Protein AF-A0A803M237-F1 (afdb_monomer_lite)

InterPro domains:
  IPR006094 FAD linked oxidase, N-terminal [PF01565] (3-85)
  IPR012951 Berberine/berberine-like [PF08031] (230-290)
  IPR016166 FAD-binding domain, PCMH-type [PS51387] (1-120)
  IPR016169 FAD-binding, type PCMH, subdomain 2 [G3DSA:3.30.465.10] (9-122)
  IPR016169 FAD-binding, type PCMH, subdomain 2 [G3DSA:3.30.465.10] (165-180)
  IPR016169 FAD-binding, type PCMH, subdomain 2 [G3DSA:3.30.465.10] (227-290)
  IPR036318 FAD-binding, type PCMH-like superfamily [SSF56176] (1-121)

Foldseek 3Di:
DQVLADWAQDVVQQKIKGFQNHFQLSNQVVVVVVDLFWDAAADDPRRHTDQQCQQQFGHHPCCVPQNTNLSFFDKWWFQFPVRDTDMCVVLDDLLSVNSGRVGPLQQGDTGITMGRIDTHDNPPDPDPDPDDDDDDDDDLVVVVVVCCVPPVVVVDDSVNDDDDPPLVVLCVVLPDDPPDDPVPSFNDDVVHTDDDDPDPDPPCPPVSVVVSVVVVVVCVVVADPPPRADRNSPDDCVQDWDDPVDPVDPCVVRLCSVLCNHQNVCLVSSLVSSCVRPVVRSRDDGNYRDHDPDDPPPDD

Radius of gyration: 22.07 Å; chains: 1; bounding box: 49×50×54 Å

Structure (mmCIF, N/CA/C/O backbone):
data_AF-A0A803M237-F1
#
_entry.id   AF-A0A803M237-F1
#
loop_
_atom_site.group_PDB
_atom_site.id
_atom_site.type_symbol
_atom_site.label_atom_id
_atom_site.label_alt_id
_atom_site.label_comp_id
_atom_site.label_asym_id
_atom_site.label_entity_id
_atom_site.label_seq_id
_atom_site.pdbx_PDB_ins_code
_atom_site.Cartn_x
_atom_site.Cartn_y
_atom_site.Cartn_z
_atom_site.occupancy
_atom_site.B_iso_or_equiv
_atom_site.auth_seq_id
_atom_site.auth_comp_id
_atom_site.auth_asym_id
_atom_site.auth_atom_id
_atom_site.pdbx_PDB_model_num
ATOM 1 N N . MET A 1 1 ? -10.487 5.623 -8.786 1.00 88.00 1 MET A N 1
ATOM 2 C CA . MET A 1 1 ? -11.471 4.515 -8.789 1.00 88.00 1 MET A CA 1
ATOM 3 C C . MET A 1 1 ? -12.633 4.753 -7.812 1.00 88.00 1 MET A C 1
ATOM 5 O O . MET A 1 1 ? -13.235 3.793 -7.370 1.00 88.00 1 MET A O 1
ATOM 9 N N . MET A 1 2 ? -13.009 6.004 -7.503 1.00 88.44 2 MET A N 1
ATOM 10 C CA . MET A 1 2 ? -13.903 6.325 -6.367 1.00 88.44 2 MET A CA 1
ATOM 11 C C . MET A 1 2 ? -15.309 5.695 -6.428 1.00 88.44 2 MET A C 1
ATOM 13 O O . MET A 1 2 ? -15.926 5.508 -5.393 1.00 88.44 2 MET A O 1
ATOM 17 N N . ASN A 1 3 ? -15.794 5.325 -7.618 1.00 94.94 3 ASN A N 1
ATOM 18 C CA . ASN A 1 3 ? -17.101 4.674 -7.793 1.00 94.94 3 ASN A CA 1
ATOM 19 C C . ASN A 1 3 ? -17.058 3.135 -7.660 1.00 94.94 3 ASN A C 1
ATOM 21 O O . ASN A 1 3 ? -18.088 2.487 -7.816 1.00 94.94 3 ASN A O 1
ATOM 25 N N . LEU A 1 4 ? -15.876 2.551 -7.431 1.00 95.75 4 LEU A N 1
ATOM 26 C CA . LEU A 1 4 ? -15.666 1.128 -7.146 1.00 95.75 4 LEU A CA 1
ATOM 27 C C . LEU A 1 4 ? -15.225 0.997 -5.683 1.00 95.75 4 LEU A C 1
ATOM 29 O O . LEU A 1 4 ? -14.043 0.797 -5.407 1.00 95.75 4 LEU A O 1
ATOM 33 N N . ASN A 1 5 ? -16.149 1.214 -4.748 1.00 96.94 5 ASN A N 1
ATOM 34 C CA . ASN A 1 5 ? -15.882 1.280 -3.308 1.00 96.94 5 ASN A CA 1
ATOM 35 C C . ASN A 1 5 ? -16.729 0.305 -2.470 1.00 96.94 5 ASN A C 1
ATOM 37 O O . ASN A 1 5 ? -16.838 0.463 -1.254 1.00 96.94 5 ASN A O 1
ATOM 41 N N . ARG A 1 6 ? -17.347 -0.709 -3.086 1.00 98.06 6 ARG A N 1
ATOM 42 C CA . ARG A 1 6 ? -18.134 -1.701 -2.343 1.00 98.06 6 ARG A CA 1
ATOM 43 C C . ARG A 1 6 ? -17.239 -2.594 -1.487 1.00 98.06 6 ARG A C 1
ATOM 45 O O . ARG A 1 6 ? -16.164 -3.019 -1.910 1.00 98.06 6 ARG A O 1
ATOM 52 N N . VAL A 1 7 ? -17.746 -2.928 -0.302 1.00 98.25 7 VAL A N 1
ATOM 53 C CA . VAL A 1 7 ? -17.131 -3.872 0.636 1.00 98.25 7 VAL A CA 1
ATOM 54 C C . VAL A 1 7 ? -18.145 -4.961 0.963 1.00 98.25 7 VAL A C 1
ATOM 56 O O . VAL A 1 7 ? -19.234 -4.674 1.457 1.00 98.25 7 VAL A O 1
ATOM 59 N N . ILE A 1 8 ? -17.796 -6.210 0.668 1.00 98.50 8 ILE A N 1
ATOM 60 C CA . ILE A 1 8 ? -18.641 -7.386 0.887 1.00 98.50 8 ILE A CA 1
ATOM 61 C C . ILE A 1 8 ? -17.943 -8.267 1.916 1.00 98.50 8 ILE A C 1
ATOM 63 O O . ILE A 1 8 ? -16.896 -8.841 1.627 1.00 98.50 8 ILE A O 1
ATOM 67 N N . VAL A 1 9 ? -18.517 -8.352 3.114 1.00 98.06 9 VAL A N 1
ATOM 68 C CA . VAL A 1 9 ? -17.981 -9.131 4.235 1.00 98.06 9 VAL A CA 1
ATOM 69 C C . VAL A 1 9 ? -18.648 -10.502 4.270 1.00 98.06 9 VAL A C 1
ATOM 71 O O . VAL A 1 9 ? -19.873 -10.596 4.235 1.00 98.06 9 VAL A O 1
ATOM 74 N N . ASP A 1 10 ? -17.842 -11.552 4.382 1.00 98.00 10 ASP A N 1
ATOM 75 C CA . ASP A 1 10 ? -18.295 -12.926 4.560 1.00 98.00 10 ASP A CA 1
ATOM 76 C C . ASP A 1 10 ? -17.628 -13.528 5.803 1.00 98.00 10 ASP A C 1
ATOM 78 O O . ASP A 1 10 ? -16.438 -13.841 5.817 1.00 98.00 10 ASP A O 1
ATOM 82 N N . LEU A 1 11 ? -18.414 -13.680 6.869 1.00 94.81 11 LEU A N 1
ATOM 83 C CA . LEU A 1 11 ? -17.930 -14.225 8.135 1.00 94.81 11 LEU A CA 1
ATOM 84 C C . LEU A 1 11 ? -17.817 -15.754 8.133 1.00 94.81 11 LEU A C 1
ATOM 86 O O . LEU A 1 11 ? -17.151 -16.286 9.015 1.00 94.81 11 LEU A O 1
ATOM 90 N N . GLU A 1 12 ? -18.435 -16.460 7.182 1.00 97.00 12 GLU A N 1
ATOM 91 C CA . GLU A 1 12 ? -18.286 -17.916 7.072 1.00 97.00 12 GLU A CA 1
ATOM 92 C C . GLU A 1 12 ? -16.887 -18.272 6.560 1.00 97.00 12 GLU A C 1
ATOM 94 O O . GLU A 1 12 ? -16.238 -19.170 7.092 1.00 97.00 12 GLU A O 1
ATOM 99 N N . SER A 1 13 ? -16.395 -17.516 5.574 1.00 97.12 13 SER A N 1
ATOM 100 C CA . SER A 1 13 ? -15.020 -17.634 5.073 1.00 97.12 13 SER A CA 1
ATOM 101 C C . SER A 1 13 ? -14.012 -16.725 5.784 1.00 97.12 13 SER A C 1
ATOM 103 O O . SER A 1 13 ? -12.850 -16.682 5.381 1.00 97.12 13 SER A O 1
ATOM 105 N N . GLU A 1 14 ? -14.444 -15.994 6.817 1.00 97.88 14 GLU A N 1
ATOM 106 C CA . GLU A 1 14 ? -13.642 -15.001 7.545 1.00 97.88 14 GLU A CA 1
ATOM 107 C C . GLU A 1 14 ? -12.920 -14.013 6.611 1.00 97.88 14 GLU A C 1
ATOM 109 O O . GLU A 1 14 ? -11.771 -13.636 6.841 1.00 97.88 14 GLU A O 1
ATOM 114 N N . SER A 1 15 ? -13.571 -13.595 5.527 1.00 98.69 15 SER A N 1
ATOM 115 C CA . SER A 1 15 ? -12.949 -12.786 4.479 1.00 98.69 15 SER A CA 1
ATOM 116 C C . SER A 1 15 ? -13.812 -11.599 4.065 1.00 98.69 15 SER A C 1
ATOM 118 O O . SER A 1 15 ? -14.985 -11.486 4.426 1.00 98.69 15 SER A O 1
ATOM 120 N N . ALA A 1 16 ? -13.226 -10.674 3.310 1.00 98.69 16 ALA A N 1
ATOM 121 C CA . ALA A 1 16 ? -13.985 -9.623 2.648 1.00 98.69 16 ALA A CA 1
ATOM 122 C C . ALA A 1 16 ? -13.452 -9.357 1.241 1.00 98.69 16 ALA A C 1
ATOM 124 O O . ALA A 1 16 ? -12.243 -9.356 1.017 1.00 98.69 16 ALA A O 1
ATOM 125 N N . TRP A 1 17 ? -14.358 -9.093 0.302 1.00 98.69 17 TRP A N 1
ATOM 126 C CA . TRP A 1 17 ? -14.021 -8.487 -0.983 1.00 98.69 17 TRP A CA 1
ATOM 127 C C . TRP A 1 17 ? -14.162 -6.972 -0.879 1.00 98.69 17 TRP A C 1
ATOM 129 O O . TRP A 1 17 ? -15.212 -6.464 -0.486 1.00 98.69 17 TRP A O 1
ATOM 139 N N . VAL A 1 18 ? -13.101 -6.257 -1.235 1.00 98.69 18 VAL A N 1
ATOM 140 C CA . VAL A 1 18 ? -12.972 -4.806 -1.081 1.00 98.69 18 VAL A CA 1
ATOM 141 C C . VAL A 1 18 ? -12.625 -4.217 -2.441 1.00 98.69 18 VAL A C 1
ATOM 143 O O . VAL A 1 18 ? -11.540 -4.474 -2.961 1.00 98.69 18 VAL A O 1
ATOM 146 N N . GLU A 1 19 ? -13.535 -3.460 -3.050 1.00 98.62 19 GLU A N 1
ATOM 147 C CA . GLU A 1 19 ? -13.259 -2.810 -4.333 1.00 98.62 19 GLU A CA 1
ATOM 148 C C . GLU A 1 19 ? -12.168 -1.733 -4.187 1.00 98.62 19 GLU A C 1
ATOM 150 O O . GLU A 1 19 ? -11.999 -1.097 -3.144 1.00 98.62 19 GLU A O 1
ATOM 155 N N . GLY A 1 20 ? -11.387 -1.537 -5.248 1.00 96.94 20 GLY A N 1
ATOM 156 C CA . GLY A 1 20 ? -10.095 -0.862 -5.174 1.00 96.94 20 GLY A CA 1
ATOM 157 C C . GLY A 1 20 ? -10.149 0.640 -4.885 1.00 96.94 20 GLY A C 1
ATOM 158 O O . GLY A 1 20 ? -9.118 1.228 -4.549 1.00 96.94 20 GLY A O 1
ATOM 159 N N . GLY A 1 21 ? -11.321 1.258 -5.022 1.00 97.06 21 GLY A N 1
ATOM 160 C CA . GLY A 1 21 ? -11.595 2.647 -4.674 1.00 97.06 21 GLY A CA 1
ATOM 161 C C . GLY A 1 21 ? -12.123 2.865 -3.261 1.00 97.06 21 GLY A C 1
ATOM 162 O O . GLY A 1 21 ? -12.286 4.025 -2.892 1.00 97.06 21 GLY A O 1
ATOM 163 N N . ALA A 1 22 ? -12.375 1.802 -2.491 1.00 97.69 22 ALA A N 1
ATOM 164 C CA . ALA A 1 22 ? -12.768 1.929 -1.095 1.00 97.69 22 ALA A CA 1
ATOM 165 C C . ALA A 1 22 ? -11.642 2.544 -0.253 1.00 97.69 22 ALA A C 1
ATOM 167 O O . ALA A 1 22 ? -10.453 2.473 -0.580 1.00 97.69 22 ALA A O 1
ATOM 168 N N . THR A 1 23 ? -12.029 3.127 0.867 1.00 94.06 23 THR A N 1
ATOM 169 C CA . THR A 1 23 ? -11.144 3.661 1.897 1.00 94.06 23 THR A CA 1
ATOM 170 C C . THR A 1 23 ? -11.020 2.690 3.069 1.00 94.06 23 THR A C 1
ATOM 172 O O . THR A 1 23 ? -11.864 1.811 3.271 1.00 94.06 23 THR A O 1
ATOM 175 N N . LEU A 1 24 ? -9.970 2.844 3.880 1.00 86.81 24 LEU A N 1
ATOM 176 C CA . LEU A 1 24 ? -9.805 2.054 5.103 1.00 86.81 24 LEU A CA 1
ATOM 177 C C . LEU A 1 24 ? -10.994 2.238 6.061 1.00 86.81 24 LEU A C 1
ATOM 179 O O . LEU A 1 24 ? -11.439 1.270 6.672 1.00 86.81 24 LEU A O 1
ATOM 183 N N . GLY A 1 25 ? -11.551 3.449 6.153 1.00 76.00 25 GLY A N 1
ATOM 184 C CA . GLY A 1 25 ? -12.726 3.744 6.972 1.00 76.00 25 GLY A CA 1
ATOM 185 C C . GLY A 1 25 ? -13.978 2.988 6.521 1.00 76.00 25 GLY A C 1
ATOM 186 O O . GLY A 1 25 ? -14.674 2.417 7.362 1.00 76.00 25 GLY A O 1
ATOM 187 N N . GLU A 1 26 ? -14.239 2.923 5.212 1.00 86.00 26 GLU A N 1
ATOM 188 C CA . GLU A 1 26 ? -15.345 2.130 4.649 1.00 86.00 26 GLU A CA 1
ATOM 189 C C . GLU A 1 26 ? -15.162 0.632 4.934 1.00 86.00 26 GLU A C 1
ATOM 191 O O . GLU A 1 26 ? -16.108 -0.029 5.364 1.00 86.00 26 GLU A O 1
ATOM 196 N N . LEU A 1 27 ? -13.939 0.105 4.783 1.00 91.75 27 LEU A N 1
ATOM 197 C CA . LEU A 1 27 ? -13.619 -1.283 5.127 1.00 91.75 27 LEU A CA 1
ATOM 198 C C . LEU A 1 27 ? -13.873 -1.578 6.611 1.00 91.75 27 LEU A C 1
ATOM 200 O O . LEU A 1 27 ? -14.560 -2.546 6.944 1.00 91.75 27 LEU A O 1
ATOM 204 N N . TYR A 1 28 ? -13.349 -0.745 7.512 1.00 85.50 28 TYR A N 1
ATOM 205 C CA . TYR A 1 28 ? -13.532 -0.930 8.952 1.00 85.50 28 TYR A CA 1
ATOM 206 C C . TYR A 1 28 ? -15.000 -0.828 9.360 1.00 85.50 28 TYR A C 1
ATOM 208 O O . TYR A 1 28 ? -15.470 -1.652 10.144 1.00 85.50 28 TYR A O 1
ATOM 216 N N . SER A 1 29 ? -15.731 0.145 8.810 1.00 80.75 29 SER A N 1
ATOM 217 C CA . SER A 1 29 ? -17.162 0.320 9.066 1.00 80.75 29 SER A CA 1
ATOM 218 C C . SER A 1 29 ? -17.962 -0.902 8.614 1.00 80.75 29 SER A C 1
ATOM 220 O O . SER A 1 29 ? -18.775 -1.421 9.381 1.00 80.75 29 SER A O 1
ATOM 222 N N . ALA A 1 30 ? -17.671 -1.426 7.419 1.00 86.62 30 ALA A N 1
ATOM 223 C CA . ALA A 1 30 ? -18.313 -2.629 6.908 1.00 86.62 30 ALA A CA 1
ATOM 224 C C . ALA A 1 30 ? -18.034 -3.848 7.801 1.00 86.62 30 ALA A C 1
ATOM 226 O O . ALA A 1 30 ? -18.975 -4.550 8.165 1.00 86.62 30 ALA A O 1
ATOM 227 N N . ILE A 1 31 ? -16.785 -4.086 8.217 1.00 85.12 31 ILE A N 1
ATOM 228 C CA . ILE A 1 31 ? -16.448 -5.200 9.123 1.00 85.12 31 ILE A CA 1
ATOM 229 C C . ILE A 1 31 ? -17.178 -5.047 10.465 1.00 85.12 31 ILE A C 1
ATOM 231 O O . ILE A 1 31 ? -17.814 -5.996 10.926 1.00 85.12 31 ILE A O 1
ATOM 235 N N . ALA A 1 32 ? -17.143 -3.851 11.061 1.00 82.31 32 ALA A N 1
ATOM 236 C CA . ALA A 1 32 ? -17.761 -3.569 12.357 1.00 82.31 32 ALA A CA 1
ATOM 237 C C . ALA A 1 32 ? -19.292 -3.725 12.343 1.00 82.31 32 ALA A C 1
ATOM 239 O O . ALA A 1 32 ? -19.877 -4.139 13.344 1.00 82.31 32 ALA A O 1
ATOM 240 N N . ALA A 1 33 ? -19.943 -3.437 11.211 1.00 81.31 33 ALA A N 1
ATOM 241 C CA . ALA A 1 33 ? -21.377 -3.659 11.033 1.00 81.31 33 ALA A CA 1
ATOM 242 C C . ALA A 1 33 ? -21.759 -5.152 11.039 1.00 81.31 33 ALA A C 1
ATOM 244 O O . ALA A 1 33 ? -22.893 -5.488 11.380 1.00 81.31 33 ALA A O 1
ATOM 245 N N . HIS A 1 34 ? -20.825 -6.044 10.691 1.00 87.50 34 HIS A N 1
ATOM 246 C CA . HIS A 1 34 ? -21.050 -7.493 10.656 1.00 87.50 34 HIS A CA 1
ATOM 247 C C . HIS A 1 34 ? -20.558 -8.199 11.926 1.00 87.50 34 HIS A C 1
ATOM 249 O O . HIS A 1 34 ? -21.148 -9.196 12.340 1.00 87.50 34 HIS A O 1
ATOM 255 N N . SER A 1 35 ? -19.483 -7.716 12.557 1.00 83.44 35 SER A N 1
ATOM 256 C CA . SER A 1 35 ? -18.889 -8.364 13.727 1.00 83.44 35 SER A CA 1
ATOM 257 C C . SER A 1 35 ? -18.184 -7.388 14.666 1.00 83.44 35 SER A C 1
ATOM 259 O O . SER A 1 35 ? -17.509 -6.455 14.247 1.00 83.44 35 SER A O 1
ATOM 261 N N . SER A 1 36 ? -18.264 -7.677 15.968 1.00 78.69 36 SER A N 1
ATOM 262 C CA . SER A 1 36 ? -17.514 -6.977 17.019 1.00 78.69 36 SER A CA 1
ATOM 263 C C . SER A 1 36 ? -16.193 -7.666 17.400 1.00 78.69 36 SER A C 1
ATOM 265 O O . SER A 1 36 ? -15.605 -7.321 18.424 1.00 78.69 36 SER A O 1
ATOM 267 N N . TYR A 1 37 ? -15.801 -8.727 16.692 1.00 82.06 37 TYR A N 1
ATOM 268 C CA . TYR A 1 37 ? -14.631 -9.558 17.013 1.00 82.06 37 TYR A CA 1
ATOM 269 C C . TYR A 1 37 ? -13.773 -9.895 15.787 1.00 82.06 37 TYR A C 1
ATOM 271 O O . TYR A 1 37 ? -12.807 -10.644 15.911 1.00 82.06 37 TYR A O 1
ATOM 279 N N . TYR A 1 38 ? -14.068 -9.301 14.629 1.00 86.19 38 TYR A N 1
ATOM 280 C CA . TYR A 1 38 ? -13.162 -9.268 13.482 1.00 86.19 38 TYR A CA 1
ATOM 281 C C . TYR A 1 38 ? -12.676 -7.844 13.218 1.00 86.19 38 TYR A C 1
ATOM 283 O O . TYR A 1 38 ? -13.353 -6.865 13.527 1.00 86.19 38 TYR A O 1
ATOM 291 N N . GLY A 1 39 ? -11.483 -7.745 12.644 1.00 88.50 39 GLY A N 1
ATOM 292 C CA . GLY A 1 39 ? -10.884 -6.515 12.147 1.00 88.50 39 GLY A CA 1
ATOM 293 C C . GLY A 1 39 ? -9.956 -6.814 10.974 1.00 88.50 39 GLY A C 1
ATOM 294 O O . GLY A 1 39 ? -9.906 -7.943 10.482 1.00 88.50 39 GLY A O 1
ATOM 295 N N . PHE A 1 40 ? -9.196 -5.808 10.545 1.00 94.50 40 PHE A N 1
ATOM 296 C CA . PHE A 1 40 ? -8.212 -5.950 9.475 1.00 94.50 40 PHE A CA 1
ATOM 297 C C . PHE A 1 40 ? -6.944 -5.133 9.793 1.00 94.50 40 PHE A C 1
ATOM 299 O O . PHE A 1 40 ? -7.074 -3.985 10.228 1.00 94.50 40 PHE A O 1
ATOM 306 N N . PRO A 1 41 ? -5.723 -5.690 9.640 1.00 90.62 41 PRO A N 1
ATOM 307 C CA . PRO A 1 41 ? -4.486 -4.984 9.960 1.00 90.62 41 PRO A CA 1
ATOM 308 C C . PRO A 1 41 ? -4.103 -3.987 8.859 1.00 90.62 41 PRO A C 1
ATOM 310 O O . PRO A 1 41 ? -3.418 -4.326 7.898 1.00 90.62 41 PRO A O 1
ATOM 313 N N . ALA A 1 42 ? -4.532 -2.738 9.016 1.00 89.12 42 ALA A N 1
ATOM 314 C CA . ALA A 1 42 ? -4.202 -1.638 8.114 1.00 89.12 42 ALA A CA 1
ATOM 315 C C . ALA A 1 42 ? -3.993 -0.314 8.876 1.00 89.12 42 ALA A C 1
ATOM 317 O O . ALA A 1 42 ? -4.057 -0.260 10.110 1.00 89.12 42 ALA A O 1
ATOM 318 N N . GLY A 1 43 ? -3.673 0.745 8.135 1.00 80.69 43 GLY A N 1
ATOM 319 C CA . GLY A 1 43 ? -3.345 2.070 8.655 1.00 80.69 43 GLY A CA 1
ATOM 320 C C . GLY A 1 43 ? -4.485 2.753 9.413 1.00 80.69 43 GLY A C 1
ATOM 321 O O . GLY A 1 43 ? -5.654 2.376 9.328 1.00 80.69 43 GLY A O 1
ATOM 322 N N . LEU A 1 44 ? -4.134 3.795 10.166 1.00 76.81 44 LEU A N 1
ATOM 323 C CA . LEU A 1 44 ? -5.086 4.544 10.993 1.00 76.81 44 LEU A CA 1
ATOM 324 C C . LEU A 1 44 ? -5.873 5.613 10.227 1.00 76.81 44 LEU A C 1
ATOM 326 O O . LEU A 1 44 ? -6.941 6.003 10.683 1.00 76.81 44 LEU A O 1
ATOM 330 N N . GLY A 1 45 ? -5.358 6.104 9.095 1.00 76.38 45 GLY A N 1
ATOM 331 C CA . GLY A 1 45 ? -6.005 7.157 8.311 1.00 76.38 45 GLY A CA 1
ATOM 332 C C . GLY A 1 45 ? -7.265 6.639 7.604 1.00 76.38 45 GLY A C 1
ATOM 333 O O . GLY A 1 45 ? -7.129 5.890 6.637 1.00 76.38 45 GLY A O 1
ATOM 334 N N . PRO A 1 46 ? -8.486 7.029 8.018 1.00 71.25 46 PRO A N 1
ATOM 335 C CA . PRO A 1 46 ? -9.715 6.429 7.497 1.00 71.25 46 PRO A CA 1
ATOM 336 C C . PRO A 1 46 ? -9.994 6.796 6.036 1.00 71.25 46 PRO A C 1
ATOM 338 O O . PRO A 1 46 ? -10.671 6.043 5.351 1.00 71.25 46 PRO A O 1
ATOM 341 N N . THR A 1 47 ? -9.464 7.918 5.546 1.00 82.81 47 THR A N 1
ATOM 342 C CA . THR A 1 47 ? -9.627 8.385 4.159 1.00 82.81 47 THR A CA 1
ATOM 343 C C . THR A 1 47 ? -8.618 7.772 3.187 1.00 82.81 47 THR A C 1
ATOM 345 O O . THR A 1 47 ? -8.713 7.997 1.982 1.00 82.81 47 THR A O 1
ATOM 348 N N . VAL A 1 48 ? -7.641 7.004 3.681 1.00 86.56 48 VAL A N 1
ATOM 349 C CA . VAL A 1 48 ? -6.630 6.360 2.837 1.00 86.56 48 VAL A CA 1
ATOM 350 C C . VAL A 1 48 ? -7.302 5.292 1.974 1.00 86.56 48 VAL A C 1
ATOM 352 O O . VAL A 1 48 ? -8.023 4.437 2.485 1.00 86.56 48 VAL A O 1
ATOM 355 N N . GLY A 1 49 ? -7.057 5.332 0.663 1.00 96.00 49 GLY A N 1
ATOM 356 C CA . GLY A 1 49 ? -7.569 4.339 -0.281 1.00 96.00 49 GLY A CA 1
ATOM 357 C C . GLY A 1 49 ? -6.893 2.974 -0.118 1.00 96.00 49 GLY A C 1
ATOM 358 O O . GLY A 1 49 ? -5.668 2.888 0.001 1.00 96.00 49 GLY A O 1
ATOM 359 N N . VAL A 1 50 ? -7.685 1.902 -0.166 1.00 96.81 50 VAL A N 1
ATOM 360 C CA . VAL A 1 50 ? -7.233 0.528 0.106 1.00 96.81 50 VAL A CA 1
ATOM 361 C C . VAL A 1 50 ? -6.164 0.062 -0.879 1.00 96.81 50 VAL A C 1
ATOM 363 O O . VAL A 1 50 ? -5.144 -0.469 -0.458 1.00 96.81 50 VAL A O 1
ATOM 366 N N . SER A 1 51 ? -6.327 0.315 -2.182 1.00 96.62 51 SER A N 1
ATOM 367 C CA . SER A 1 51 ? -5.421 -0.258 -3.190 1.00 96.62 51 SER A CA 1
ATOM 368 C C . SER A 1 51 ? -4.006 0.290 -3.111 1.00 96.62 51 SER A C 1
ATOM 370 O O . SER A 1 51 ? -3.053 -0.479 -3.203 1.00 96.62 51 SER A O 1
ATOM 372 N N . GLY A 1 52 ? -3.855 1.603 -2.912 1.00 96.50 52 GLY A N 1
ATOM 373 C CA . GLY A 1 52 ? -2.538 2.204 -2.697 1.00 96.50 52 GLY A CA 1
ATOM 374 C C . GLY A 1 52 ? -1.905 1.665 -1.417 1.00 96.50 52 GLY A C 1
ATOM 375 O O . GLY A 1 52 ? -0.795 1.146 -1.447 1.00 96.50 52 GLY A O 1
ATOM 376 N N . HIS A 1 53 ? -2.666 1.676 -0.318 1.00 97.56 53 HIS A N 1
ATOM 377 C CA . HIS A 1 53 ? -2.191 1.203 0.979 1.00 97.56 53 HIS A CA 1
ATOM 378 C C . HIS A 1 53 ? -1.715 -0.256 0.944 1.00 97.56 53 HIS A C 1
ATOM 380 O O . HIS A 1 53 ? -0.601 -0.550 1.377 1.00 97.56 53 HIS A O 1
ATOM 386 N N . PHE A 1 54 ? -2.537 -1.155 0.400 1.00 98.38 54 PHE A N 1
ATOM 387 C CA . PHE A 1 54 ? -2.275 -2.594 0.346 1.00 98.38 54 PHE A CA 1
ATOM 388 C C . PHE A 1 54 ? -1.118 -2.926 -0.592 1.00 98.38 54 PHE A C 1
ATOM 390 O O . PHE A 1 54 ? -0.241 -3.706 -0.226 1.00 98.38 54 PHE A O 1
ATOM 397 N N . SER A 1 55 ? -1.069 -2.295 -1.769 1.00 98.06 55 SER A N 1
ATOM 398 C CA . SER A 1 55 ? -0.009 -2.565 -2.747 1.00 98.06 55 SER A CA 1
ATOM 399 C C . SER A 1 55 ? 1.374 -2.093 -2.306 1.00 98.06 55 SER A C 1
ATOM 401 O O . SER A 1 55 ? 2.375 -2.657 -2.743 1.00 98.06 55 SER A O 1
ATOM 403 N N . GLY A 1 56 ? 1.452 -1.107 -1.409 1.00 97.69 56 GLY A N 1
ATOM 404 C CA . GLY A 1 56 ? 2.699 -0.693 -0.764 1.00 97.69 56 GLY A CA 1
ATOM 405 C C . GLY A 1 56 ? 2.989 -1.378 0.576 1.00 97.69 56 GLY A C 1
ATOM 406 O O . GLY A 1 56 ? 3.889 -0.943 1.287 1.00 97.69 56 GLY A O 1
ATOM 407 N N . GLY A 1 57 ? 2.227 -2.406 0.965 1.00 97.38 57 GLY A N 1
ATOM 408 C CA . GLY A 1 57 ? 2.406 -3.151 2.216 1.00 97.38 57 GLY A CA 1
ATOM 409 C C . GLY A 1 57 ? 1.268 -2.911 3.207 1.00 97.38 57 GLY A C 1
ATOM 410 O O . GLY A 1 57 ? 0.483 -3.810 3.485 1.00 97.38 57 GLY A O 1
ATOM 411 N N . GLY A 1 58 ? 1.163 -1.693 3.730 1.00 95.06 58 GLY A N 1
ATOM 412 C CA . GLY A 1 58 ? 0.089 -1.285 4.638 1.00 95.06 58 GLY A CA 1
ATOM 413 C C . GLY A 1 58 ? 0.418 -1.530 6.111 1.00 95.06 58 GLY A C 1
ATOM 414 O O . GLY A 1 58 ? -0.017 -2.509 6.716 1.00 95.06 58 GLY A O 1
ATOM 415 N N . ILE A 1 59 ? 1.218 -0.634 6.693 1.00 87.44 59 ILE A N 1
ATOM 416 C CA . ILE A 1 59 ? 1.550 -0.628 8.122 1.00 87.44 59 ILE A CA 1
ATOM 417 C C . ILE A 1 59 ? 0.352 -0.121 8.930 1.00 87.44 59 ILE A C 1
ATOM 419 O O . ILE A 1 59 ? -0.295 0.862 8.567 1.00 87.44 59 ILE A O 1
ATOM 423 N N . GLY A 1 60 ? 0.089 -0.790 10.052 1.00 78.69 60 GLY A N 1
ATOM 424 C CA . GLY A 1 60 ? -1.017 -0.483 10.946 1.00 78.69 60 GLY A CA 1
ATOM 425 C C . GLY A 1 60 ? -0.771 -0.915 12.387 1.00 78.69 60 GLY A C 1
ATOM 426 O O . GLY A 1 60 ? 0.172 -1.649 12.691 1.00 78.69 60 GLY A O 1
ATOM 427 N N . VAL A 1 61 ? -1.669 -0.514 13.290 1.00 75.25 61 VAL A N 1
ATOM 428 C CA . VAL A 1 61 ? -1.559 -0.781 14.742 1.00 75.25 61 VAL A CA 1
ATOM 429 C C . VAL A 1 61 ? -1.641 -2.262 15.112 1.00 75.25 61 VAL A C 1
ATOM 431 O O . VAL A 1 61 ? -1.147 -2.680 16.158 1.00 75.25 61 VAL A O 1
ATOM 434 N N . LEU A 1 62 ? -2.231 -3.074 14.238 1.00 75.31 62 LEU A N 1
ATOM 435 C CA . LEU A 1 62 ? -2.298 -4.524 14.390 1.00 75.31 62 LEU A CA 1
ATOM 436 C C . LEU A 1 62 ? -1.055 -5.245 13.832 1.00 75.31 62 LEU A C 1
ATOM 438 O O . LEU A 1 62 ? -0.930 -6.462 13.995 1.00 75.31 62 LEU A O 1
ATOM 442 N N . GLY A 1 63 ? -0.111 -4.504 13.238 1.00 77.50 63 GLY A N 1
ATOM 443 C CA . GLY A 1 63 ? 1.024 -5.050 12.495 1.00 77.50 63 GLY A CA 1
ATOM 444 C C . GLY A 1 63 ? 1.936 -5.963 13.306 1.00 77.50 63 GLY A C 1
ATOM 445 O O . GLY A 1 63 ? 2.377 -7.000 12.824 1.00 77.50 63 GLY A O 1
ATOM 446 N N . ARG A 1 64 ? 2.141 -5.660 14.593 1.00 73.44 64 ARG A N 1
ATOM 447 C CA . ARG A 1 64 ? 2.967 -6.502 15.477 1.00 73.44 64 ARG A CA 1
ATOM 448 C C . ARG A 1 64 ? 2.388 -7.897 15.726 1.00 73.44 64 ARG A C 1
ATOM 450 O O . ARG A 1 64 ? 3.136 -8.778 16.140 1.00 73.44 64 ARG A O 1
ATOM 457 N N . LYS A 1 65 ? 1.076 -8.081 15.550 1.00 75.75 65 LYS A N 1
ATOM 458 C CA . LYS A 1 65 ? 0.391 -9.358 15.791 1.00 75.75 65 LYS A CA 1
ATOM 459 C C . LYS A 1 65 ? 0.053 -10.092 14.496 1.00 75.75 65 LYS A C 1
ATOM 461 O O . LYS A 1 65 ? 0.152 -11.313 14.473 1.00 75.75 65 LYS A O 1
ATOM 466 N N . TYR A 1 66 ? -0.359 -9.359 13.463 1.00 85.00 66 TYR A N 1
ATOM 467 C CA . TYR A 1 66 ? -0.907 -9.937 12.232 1.00 85.00 66 TYR A CA 1
ATOM 468 C C . TYR A 1 66 ? -0.124 -9.579 10.963 1.00 85.00 66 TYR A C 1
ATOM 470 O O . TYR A 1 66 ? -0.536 -9.978 9.881 1.00 85.00 66 TYR A O 1
ATOM 478 N N . GLY A 1 67 ? 0.994 -8.856 11.073 1.00 91.38 67 GLY A N 1
ATOM 479 C CA . GLY A 1 67 ? 1.741 -8.384 9.906 1.00 91.38 67 GLY A CA 1
ATOM 480 C C . GLY A 1 67 ? 1.059 -7.212 9.194 1.00 91.38 67 GLY A C 1
ATOM 481 O O . GLY A 1 67 ? 0.138 -6.584 9.720 1.00 91.38 67 GLY A O 1
ATOM 482 N N . LEU A 1 68 ? 1.550 -6.888 8.005 1.00 96.00 68 LEU A N 1
ATOM 483 C CA . LEU A 1 68 ? 1.040 -5.805 7.167 1.00 96.00 68 LEU A CA 1
ATOM 484 C C . LEU A 1 68 ? -0.322 -6.164 6.555 1.00 96.00 68 LEU A C 1
ATOM 486 O O . LEU A 1 68 ? -0.727 -7.329 6.535 1.00 96.00 68 LEU A O 1
ATOM 490 N N . SER A 1 69 ? -1.006 -5.185 5.962 1.00 98.12 69 SER A N 1
ATOM 491 C CA . SER A 1 69 ? -2.198 -5.469 5.151 1.00 98.12 69 SER A CA 1
ATOM 492 C C . SER A 1 69 ? -1.890 -6.492 4.054 1.00 98.12 69 SER A C 1
ATOM 494 O O . SER A 1 69 ? -2.604 -7.479 3.914 1.00 98.12 69 SER A O 1
ATOM 496 N N . ALA A 1 70 ? -0.783 -6.307 3.333 1.00 98.12 70 ALA A N 1
ATOM 497 C CA . ALA A 1 70 ? -0.307 -7.172 2.255 1.00 98.12 70 ALA A CA 1
ATOM 498 C C . ALA A 1 70 ? -0.040 -8.633 2.676 1.00 98.12 70 ALA A C 1
ATOM 500 O O . ALA A 1 70 ? -0.118 -9.540 1.841 1.00 98.12 70 ALA A O 1
ATOM 501 N N . ASP A 1 71 ? 0.215 -8.883 3.964 1.00 98.44 71 ASP A N 1
ATOM 502 C CA . ASP A 1 71 ? 0.395 -10.238 4.503 1.00 98.44 71 ASP A CA 1
ATOM 503 C C . ASP A 1 71 ? -0.939 -10.991 4.643 1.00 98.44 71 ASP A C 1
ATOM 505 O O . ASP A 1 71 ? -0.955 -12.214 4.757 1.00 98.44 71 ASP A O 1
ATOM 509 N N . ASN A 1 72 ? -2.064 -10.272 4.591 1.00 98.38 72 ASN A N 1
ATOM 510 C CA . ASN A 1 72 ? -3.413 -10.780 4.841 1.00 98.38 72 ASN A CA 1
ATOM 511 C C . ASN A 1 72 ? -4.284 -10.767 3.568 1.00 98.38 72 ASN A C 1
ATOM 513 O O . ASN A 1 72 ? -5.501 -10.587 3.632 1.00 98.38 72 ASN A O 1
ATOM 517 N N . MET A 1 73 ? -3.664 -10.950 2.398 1.00 98.31 73 MET A N 1
ATOM 518 C CA . MET A 1 73 ? -4.347 -11.013 1.100 1.00 98.31 73 MET A CA 1
ATOM 519 C C . MET A 1 73 ? -4.574 -12.462 0.671 1.00 98.31 73 MET A C 1
ATOM 521 O O . MET A 1 73 ? -3.644 -13.269 0.648 1.00 98.31 73 MET A O 1
ATOM 525 N N . LEU A 1 74 ? -5.804 -12.775 0.276 1.00 98.62 74 LEU A N 1
ATOM 526 C CA . LEU A 1 74 ? -6.197 -14.089 -0.231 1.00 98.62 74 LEU A CA 1
ATOM 527 C C . LEU A 1 74 ? -6.199 -14.127 -1.762 1.00 98.62 74 LEU A C 1
ATOM 529 O O . LEU A 1 74 ? -5.757 -15.117 -2.347 1.00 98.62 74 LEU A O 1
ATOM 533 N N . ASP A 1 75 ? -6.688 -13.053 -2.384 1.00 98.62 75 ASP A N 1
ATOM 534 C CA . ASP A 1 75 ? -6.887 -12.920 -3.830 1.00 98.62 75 ASP A CA 1
ATOM 535 C C . ASP A 1 75 ? -6.943 -11.432 -4.232 1.00 98.62 75 ASP A C 1
ATOM 537 O O . ASP A 1 75 ? -6.980 -10.541 -3.377 1.00 98.62 75 ASP A O 1
ATOM 541 N N . VAL A 1 76 ? -6.962 -11.153 -5.531 1.00 97.94 76 VAL A N 1
ATOM 542 C CA . VAL A 1 76 ? -6.975 -9.803 -6.103 1.00 97.94 76 VAL A CA 1
ATOM 543 C C . VAL A 1 76 ? -7.663 -9.819 -7.469 1.00 97.94 76 VAL A C 1
ATOM 545 O O . VAL A 1 76 ? -7.576 -10.799 -8.193 1.00 97.94 76 VAL A O 1
ATOM 548 N N . GLY A 1 77 ? -8.332 -8.732 -7.840 1.00 98.06 77 GLY A N 1
ATOM 549 C CA . GLY A 1 77 ? -8.771 -8.481 -9.211 1.00 98.06 77 GLY A CA 1
ATOM 550 C C . GLY A 1 77 ? -7.817 -7.506 -9.896 1.00 98.06 77 GLY A C 1
ATOM 551 O O . GLY A 1 77 ? -7.760 -6.337 -9.503 1.00 98.06 77 GLY A O 1
ATOM 552 N N . LEU A 1 78 ? -7.089 -7.971 -10.913 1.00 98.19 78 LEU A N 1
ATOM 553 C CA . LEU A 1 78 ? -6.113 -7.185 -11.677 1.00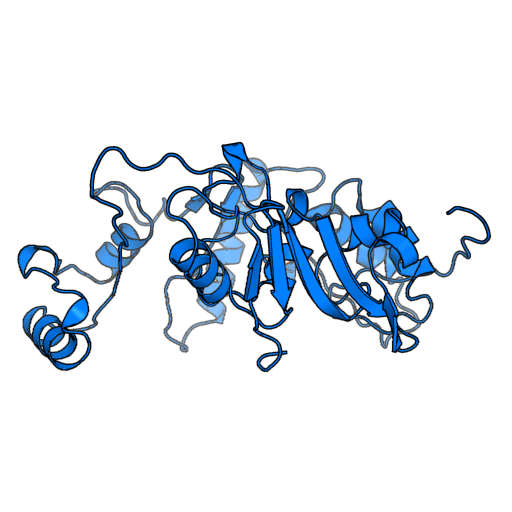 98.19 78 LEU A CA 1
ATOM 554 C C . LEU A 1 78 ? -6.571 -6.984 -13.125 1.00 98.19 78 LEU 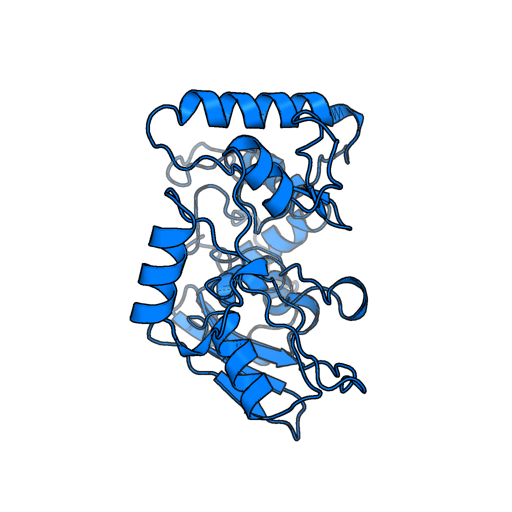A C 1
ATOM 556 O O . LEU A 1 78 ? -7.133 -7.894 -13.731 1.00 98.19 78 LEU A O 1
ATOM 560 N N . ILE A 1 79 ? -6.280 -5.804 -13.673 1.00 98.06 79 ILE A N 1
ATOM 561 C CA . ILE A 1 79 ? -6.293 -5.514 -15.110 1.00 98.06 79 ILE A CA 1
ATOM 562 C C . ILE A 1 79 ? -4.852 -5.252 -15.559 1.00 98.06 79 ILE A C 1
ATOM 564 O O . ILE A 1 79 ? -4.207 -4.348 -15.020 1.00 98.06 79 ILE A O 1
ATOM 568 N N . ASP A 1 80 ? -4.355 -6.033 -16.515 1.00 96.69 80 ASP A N 1
ATOM 569 C CA . ASP A 1 80 ? -2.990 -5.912 -17.046 1.00 96.69 80 ASP A CA 1
ATOM 570 C C . ASP A 1 80 ? -2.870 -4.921 -18.223 1.00 96.69 80 ASP A C 1
ATOM 572 O O . ASP A 1 80 ? -3.805 -4.175 -18.531 1.00 96.69 80 ASP A O 1
ATOM 576 N N . ALA A 1 81 ? -1.695 -4.881 -18.863 1.00 96.00 81 ALA A N 1
ATOM 577 C CA . ALA A 1 81 ? -1.371 -3.926 -19.925 1.00 96.00 81 ALA A CA 1
ATOM 578 C C . ALA A 1 81 ? -2.179 -4.173 -21.210 1.00 96.00 81 ALA A C 1
ATOM 580 O O . ALA A 1 81 ? -2.446 -3.241 -21.971 1.00 96.00 81 ALA A O 1
ATOM 581 N N . GLU A 1 82 ? -2.625 -5.411 -21.424 1.00 95.75 82 GLU A N 1
ATOM 582 C CA . GLU A 1 82 ? -3.486 -5.813 -22.534 1.00 95.75 82 GLU A CA 1
ATOM 583 C C . GLU A 1 82 ? -4.984 -5.672 -22.209 1.00 95.75 82 GLU A C 1
ATOM 585 O O . GLU A 1 82 ? -5.834 -5.936 -23.064 1.00 95.75 82 GLU A O 1
ATOM 590 N N . GLY A 1 83 ? -5.331 -5.251 -20.988 1.00 96.25 83 GLY A N 1
ATOM 591 C CA . GLY A 1 83 ? -6.710 -5.093 -20.530 1.00 96.25 83 GLY A CA 1
ATOM 592 C C . GLY A 1 83 ? -7.386 -6.402 -20.113 1.00 96.25 83 GLY A C 1
ATOM 593 O O . GLY A 1 83 ? -8.614 -6.441 -19.987 1.00 96.25 83 GLY A O 1
ATOM 594 N N . ARG A 1 84 ? -6.626 -7.483 -19.906 1.00 96.75 84 ARG A N 1
ATOM 595 C CA . ARG A 1 84 ? -7.152 -8.762 -19.411 1.00 96.75 84 ARG A CA 1
ATOM 596 C C . ARG A 1 84 ? -7.447 -8.651 -17.924 1.00 96.75 84 ARG A C 1
ATOM 598 O O . ARG A 1 84 ? -6.660 -8.098 -17.164 1.00 96.75 84 ARG A O 1
ATOM 605 N N . VAL A 1 85 ? -8.576 -9.223 -17.518 1.00 97.38 85 VAL A N 1
ATOM 606 C CA . VAL A 1 85 ? -8.991 -9.311 -16.116 1.00 97.38 85 VAL A CA 1
ATOM 607 C C . VAL A 1 85 ? -8.568 -10.666 -15.565 1.00 97.38 85 VAL A C 1
ATOM 609 O O . VAL A 1 85 ? -8.911 -11.691 -16.154 1.00 97.38 85 VAL A O 1
ATOM 612 N N . MET A 1 86 ? -7.850 -10.678 -14.447 1.00 97.31 86 MET A N 1
ATOM 613 C CA . MET A 1 86 ? -7.332 -11.908 -13.846 1.00 97.31 86 MET A CA 1
ATOM 614 C C . MET A 1 86 ? -7.384 -11.882 -12.319 1.00 97.31 86 MET A C 1
ATOM 616 O O . MET A 1 86 ? -7.182 -10.835 -11.696 1.00 97.31 86 MET A O 1
ATOM 620 N N . GLY A 1 87 ? -7.664 -13.054 -11.745 1.00 98.06 87 GLY A N 1
ATOM 621 C CA . GLY A 1 87 ? -7.503 -13.354 -10.330 1.00 98.06 87 GLY A CA 1
ATOM 622 C C . GLY A 1 87 ? -6.119 -13.927 -10.034 1.00 98.06 87 GLY A C 1
ATOM 623 O O . GLY A 1 87 ? -5.280 -14.082 -10.928 1.00 98.06 87 GLY A O 1
ATOM 624 N N . ARG A 1 88 ? -5.866 -14.268 -8.768 1.00 98.00 88 ARG A N 1
ATOM 625 C CA . ARG A 1 88 ? -4.604 -14.881 -8.324 1.00 98.00 88 ARG A CA 1
ATOM 626 C C . ARG A 1 88 ? -4.268 -16.156 -9.099 1.00 98.00 88 ARG A C 1
ATOM 628 O O . ARG A 1 88 ? -3.114 -16.355 -9.470 1.00 98.00 88 ARG A O 1
ATOM 635 N N . ALA A 1 89 ? -5.261 -17.017 -9.320 1.00 97.75 89 ALA A N 1
ATOM 636 C CA . ALA A 1 89 ? -5.057 -18.305 -9.977 1.00 97.75 89 ALA A CA 1
ATOM 637 C C . ALA A 1 89 ? -4.569 -18.141 -11.424 1.00 97.75 89 ALA A C 1
ATOM 639 O O . ALA A 1 89 ? -3.705 -18.895 -11.862 1.00 97.75 89 ALA A O 1
ATOM 640 N N . GLU A 1 90 ? -5.094 -17.151 -12.149 1.00 97.50 90 GLU A N 1
ATOM 641 C CA . GLU A 1 90 ? -4.711 -16.883 -13.534 1.00 97.50 90 GLU A CA 1
ATOM 642 C C . GLU A 1 90 ? -3.389 -16.112 -13.652 1.00 97.50 90 GLU A C 1
ATOM 644 O O . GLU A 1 90 ? -2.614 -16.397 -14.562 1.00 97.50 90 GLU A O 1
ATOM 649 N N . MET A 1 91 ? -3.109 -15.157 -12.754 1.00 96.06 91 MET A N 1
ATOM 650 C CA . MET A 1 91 ? -1.860 -14.376 -12.803 1.00 96.06 91 MET A CA 1
ATOM 651 C C . MET A 1 91 ? -0.637 -15.134 -12.268 1.00 96.06 91 MET A C 1
ATOM 653 O O . MET A 1 91 ? 0.497 -14.787 -12.586 1.00 96.06 91 MET A O 1
ATOM 657 N N . GLY A 1 92 ? -0.847 -16.151 -11.432 1.00 97.12 92 GLY A N 1
ATOM 658 C CA . GLY A 1 92 ? 0.230 -16.893 -10.784 1.00 97.12 92 GLY A CA 1
ATOM 659 C C . GLY A 1 92 ? 0.869 -16.166 -9.593 1.00 97.12 92 GLY A C 1
ATOM 660 O O . GLY A 1 92 ? 0.649 -14.983 -9.320 1.00 97.12 92 GLY A O 1
ATOM 661 N N . GLU A 1 93 ? 1.682 -16.907 -8.842 1.00 97.69 93 GLU A N 1
ATOM 662 C CA . GLU A 1 93 ? 2.160 -16.467 -7.525 1.00 97.69 93 GLU A CA 1
ATOM 663 C C . GLU A 1 93 ? 3.187 -15.330 -7.577 1.00 97.69 93 GLU A C 1
ATOM 665 O O . GLU A 1 93 ? 3.255 -14.544 -6.637 1.00 97.69 93 GLU A O 1
ATOM 670 N N . GLU A 1 94 ? 3.964 -15.194 -8.653 1.00 97.12 94 GLU A N 1
ATOM 671 C CA . GLU A 1 94 ? 4.976 -14.133 -8.741 1.00 97.12 94 GLU A CA 1
ATOM 672 C C . GLU A 1 94 ? 4.361 -12.747 -8.955 1.00 97.12 94 GLU A C 1
ATOM 674 O O . GLU A 1 94 ? 4.772 -11.782 -8.307 1.00 97.12 94 GLU A O 1
ATOM 679 N N . ILE A 1 95 ? 3.332 -12.645 -9.803 1.00 98.06 95 ILE A N 1
ATOM 680 C CA . ILE A 1 95 ? 2.585 -11.394 -9.983 1.00 98.06 95 ILE A CA 1
ATOM 681 C C . ILE A 1 95 ? 1.810 -11.083 -8.702 1.00 98.06 95 ILE A C 1
ATOM 683 O O . ILE A 1 95 ? 1.879 -9.962 -8.192 1.00 98.06 95 ILE A O 1
ATOM 687 N N . PHE A 1 96 ? 1.150 -12.087 -8.117 1.00 98.56 96 PHE A N 1
ATOM 688 C CA . PHE A 1 96 ? 0.452 -11.918 -6.844 1.00 98.56 96 PHE A CA 1
ATOM 689 C C . PHE A 1 96 ? 1.393 -11.513 -5.697 1.00 98.56 96 PHE A C 1
ATOM 691 O O . PHE A 1 96 ? 1.006 -10.750 -4.813 1.00 98.56 96 PHE A O 1
ATOM 698 N N . TRP A 1 97 ? 2.638 -11.990 -5.691 1.00 98.62 97 TRP A N 1
ATOM 699 C CA . TRP A 1 97 ? 3.670 -11.551 -4.753 1.00 98.62 97 TRP A CA 1
ATOM 700 C C . TRP A 1 97 ? 4.048 -10.082 -4.976 1.00 98.62 97 TRP A C 1
ATOM 702 O O . TRP A 1 97 ? 4.038 -9.309 -4.019 1.00 98.62 97 TRP A O 1
ATOM 712 N N . ALA A 1 98 ? 4.313 -9.673 -6.220 1.00 98.50 98 ALA A N 1
ATOM 713 C CA . ALA A 1 98 ? 4.736 -8.307 -6.533 1.00 98.50 98 ALA A CA 1
ATOM 714 C C . ALA A 1 98 ? 3.667 -7.258 -6.184 1.00 98.50 98 ALA A C 1
ATOM 716 O O . ALA A 1 98 ? 3.986 -6.183 -5.673 1.00 98.50 98 ALA A O 1
ATOM 717 N N . LEU A 1 99 ? 2.387 -7.590 -6.379 1.00 98.38 99 LEU A N 1
ATOM 718 C CA . LEU A 1 99 ? 1.264 -6.723 -6.012 1.00 98.38 99 LEU A CA 1
ATOM 719 C C . LEU A 1 99 ? 1.154 -6.470 -4.500 1.00 98.38 99 LEU A C 1
ATOM 721 O O . LEU A 1 99 ? 0.505 -5.508 -4.102 1.00 98.38 99 LEU A O 1
ATOM 725 N N . ARG A 1 100 ? 1.772 -7.299 -3.652 1.00 98.25 100 ARG A N 1
ATOM 726 C CA . ARG A 1 100 ? 1.665 -7.257 -2.184 1.00 98.25 100 ARG A CA 1
ATOM 727 C C . ARG A 1 100 ? 2.891 -6.617 -1.535 1.00 98.25 100 ARG A C 1
ATOM 729 O O . ARG A 1 100 ? 3.532 -7.210 -0.672 1.00 98.25 100 ARG A O 1
ATOM 736 N N . GLY A 1 101 ? 3.212 -5.393 -1.946 1.00 97.88 101 GLY A N 1
ATOM 737 C CA . GLY A 1 101 ? 4.308 -4.606 -1.375 1.00 97.88 101 GLY A CA 1
ATOM 738 C C . GLY A 1 101 ? 5.221 -3.944 -2.404 1.00 97.88 101 GLY A C 1
ATOM 739 O O . GLY A 1 101 ? 6.000 -3.077 -2.023 1.00 97.88 101 GLY A O 1
ATOM 740 N N . GLY A 1 102 ? 5.120 -4.298 -3.690 1.00 97.69 102 GLY A N 1
ATOM 741 C CA . GLY A 1 102 ? 5.918 -3.710 -4.773 1.00 97.69 102 GLY A CA 1
ATOM 742 C C . GLY A 1 102 ? 5.508 -2.293 -5.189 1.00 97.69 102 GLY A C 1
ATOM 743 O O . GLY A 1 102 ? 6.100 -1.734 -6.108 1.00 97.69 102 GLY A O 1
ATOM 744 N N . GLY A 1 103 ? 4.506 -1.705 -4.530 1.00 95.56 103 GLY A N 1
ATOM 745 C CA . GLY A 1 103 ? 4.000 -0.366 -4.817 1.00 95.56 103 GLY A CA 1
ATOM 746 C C . GLY A 1 103 ? 2.991 -0.347 -5.968 1.00 95.56 103 GLY A C 1
ATOM 747 O O . GLY A 1 103 ? 3.201 -0.932 -7.035 1.00 95.56 103 GLY A O 1
ATOM 748 N N . GLY A 1 104 ? 1.873 0.343 -5.749 1.00 93.06 104 GLY A N 1
ATOM 749 C CA . GLY A 1 104 ? 0.826 0.513 -6.755 1.00 93.06 104 GLY A CA 1
ATOM 750 C C . GLY A 1 104 ? 1.308 1.288 -7.983 1.00 93.06 104 GLY A C 1
ATOM 751 O O . GLY A 1 104 ? 2.216 2.106 -7.896 1.00 93.06 104 GLY A O 1
ATOM 752 N N . GLY A 1 105 ? 0.677 1.039 -9.133 1.00 94.31 105 GLY A N 1
ATOM 753 C CA . GLY A 1 105 ? 1.007 1.725 -10.388 1.00 94.31 105 GLY A CA 1
ATOM 754 C C . GLY A 1 105 ? 2.145 1.097 -11.199 1.00 94.31 105 GLY A C 1
ATOM 755 O O . GLY A 1 105 ? 2.483 1.642 -12.242 1.00 94.31 105 GLY A O 1
ATOM 756 N N . ASN A 1 106 ? 2.695 -0.044 -10.763 1.00 96.88 106 ASN A N 1
ATOM 757 C CA . ASN A 1 106 ? 3.779 -0.745 -11.466 1.00 96.88 106 ASN A CA 1
ATOM 758 C C . ASN A 1 106 ? 3.321 -1.939 -12.313 1.00 96.88 106 ASN A C 1
ATOM 760 O O . ASN A 1 106 ? 3.917 -2.207 -13.348 1.00 96.88 106 ASN A O 1
ATOM 764 N N . PHE A 1 107 ? 2.298 -2.681 -11.885 1.00 97.31 107 PHE A N 1
ATOM 765 C CA . PHE A 1 107 ? 2.011 -4.022 -12.430 1.00 97.31 107 PHE A CA 1
ATOM 766 C C . PHE A 1 107 ? 0.621 -4.161 -13.064 1.00 97.31 107 PHE A C 1
ATOM 768 O O . PHE A 1 107 ? 0.234 -5.255 -13.463 1.00 97.31 107 PHE A O 1
ATOM 775 N N . GLY A 1 108 ? -0.148 -3.073 -13.109 1.00 97.12 108 GLY A N 1
ATOM 776 C CA . GLY A 1 108 ? -1.530 -3.066 -13.580 1.00 97.12 108 GLY A CA 1
ATOM 777 C C . GLY A 1 108 ? -2.465 -2.252 -12.698 1.00 97.12 108 GLY A C 1
ATOM 778 O O . GLY A 1 108 ? -2.047 -1.573 -11.753 1.00 97.12 108 GLY A O 1
ATOM 779 N N . VAL A 1 109 ? -3.757 -2.334 -13.009 1.00 98.19 109 VAL A N 1
ATOM 780 C CA . VAL A 1 109 ? -4.826 -1.694 -12.238 1.00 98.19 109 VAL A CA 1
ATOM 781 C C . VAL A 1 109 ? -5.504 -2.736 -11.363 1.00 98.19 109 VAL A C 1
ATOM 783 O O . VAL A 1 109 ? -6.238 -3.594 -11.850 1.00 98.19 109 VAL A O 1
ATOM 786 N N . VAL A 1 110 ? -5.291 -2.640 -10.052 1.00 97.94 110 VAL A N 1
ATOM 787 C CA . VAL A 1 110 ? -6.032 -3.454 -9.087 1.00 97.94 110 VAL A CA 1
ATOM 788 C C . VAL A 1 110 ? -7.389 -2.814 -8.814 1.00 97.94 110 VAL A C 1
ATOM 790 O O . VAL A 1 110 ? -7.457 -1.698 -8.301 1.00 97.94 110 VAL A O 1
ATOM 793 N N . TYR A 1 111 ? -8.472 -3.522 -9.133 1.00 96.44 111 TYR A N 1
ATOM 794 C CA . TYR A 1 111 ? -9.843 -3.036 -8.940 1.00 96.44 111 TYR A CA 1
ATOM 795 C C . TYR A 1 111 ? -10.563 -3.694 -7.758 1.00 96.44 111 TYR A C 1
ATOM 797 O O . TYR A 1 111 ? -11.667 -3.273 -7.413 1.00 96.44 111 TYR A O 1
ATOM 805 N N . GLY A 1 112 ? -9.955 -4.687 -7.109 1.00 98.06 112 GLY A N 1
ATOM 806 C CA . GLY A 1 112 ? -10.487 -5.267 -5.882 1.00 98.06 112 GLY A CA 1
ATOM 807 C C . GLY A 1 112 ? -9.515 -6.219 -5.198 1.00 98.06 112 GLY A C 1
ATOM 808 O O . GLY A 1 112 ? -8.646 -6.797 -5.841 1.00 98.06 112 GLY A O 1
ATOM 809 N N . TRP A 1 113 ? -9.685 -6.391 -3.894 1.00 98.69 113 TRP A N 1
ATOM 810 C CA . TRP A 1 113 ? -8.879 -7.266 -3.048 1.00 98.69 113 TRP A CA 1
ATOM 811 C C . TRP A 1 113 ? -9.776 -8.221 -2.281 1.00 98.69 113 TRP A C 1
ATOM 813 O O . TRP A 1 113 ? -10.788 -7.793 -1.724 1.00 98.69 113 TRP A O 1
ATOM 823 N N . LYS A 1 114 ? -9.378 -9.489 -2.190 1.00 98.81 114 LYS A N 1
ATOM 824 C CA . LYS A 1 114 ? -9.939 -10.409 -1.204 1.00 98.81 114 LYS A CA 1
ATOM 825 C C . LYS A 1 114 ? -9.006 -10.462 -0.007 1.00 98.81 114 LYS A C 1
ATOM 827 O O . LYS A 1 114 ? -7.872 -10.926 -0.126 1.00 98.81 114 LYS A O 1
ATOM 832 N N . VAL A 1 115 ? -9.485 -10.005 1.140 1.00 98.75 115 VAL A N 1
ATOM 833 C CA . VAL A 1 115 ? -8.702 -9.913 2.374 1.00 98.75 115 VAL A CA 1
ATOM 834 C C . VAL A 1 115 ? -9.117 -10.978 3.381 1.00 98.75 115 VAL A C 1
ATOM 836 O O . VAL A 1 115 ? -10.295 -11.322 3.474 1.00 98.75 115 VAL A O 1
ATOM 839 N N . GLN A 1 116 ? -8.153 -11.473 4.153 1.00 98.69 116 GLN A N 1
ATOM 840 C CA . GLN A 1 116 ? -8.387 -12.302 5.332 1.00 98.69 116 GLN A CA 1
ATOM 841 C C . GLN A 1 116 ? -8.698 -11.392 6.525 1.00 98.69 116 GLN A C 1
ATOM 843 O O . GLN A 1 116 ? -7.897 -10.523 6.878 1.00 98.69 116 GLN A O 1
ATOM 848 N N . LEU A 1 117 ? -9.847 -11.594 7.165 1.00 97.50 117 LEU A N 1
ATOM 849 C CA . LEU A 1 117 ? -10.180 -10.911 8.411 1.00 97.50 117 LEU A CA 1
ATOM 850 C C . LEU A 1 117 ? -9.445 -11.572 9.574 1.00 97.50 117 LEU A C 1
ATOM 852 O O . LEU A 1 117 ? -9.235 -12.786 9.594 1.00 97.50 117 LEU A O 1
ATOM 856 N N . VAL A 1 118 ? -9.073 -10.766 10.566 1.00 92.31 118 VAL A N 1
ATOM 857 C CA . VAL A 1 118 ? -8.346 -11.233 11.750 1.00 92.31 118 VAL A CA 1
ATOM 858 C C . VAL A 1 118 ? -9.211 -11.110 12.990 1.00 92.31 118 VAL A C 1
ATOM 860 O O . VAL A 1 118 ? -9.928 -10.126 13.176 1.00 92.31 118 VAL A O 1
ATOM 863 N N . HIS A 1 119 ? -9.118 -12.097 13.877 1.00 89.06 119 HIS A N 1
ATOM 864 C CA . HIS A 1 119 ? -9.850 -12.062 15.135 1.00 89.06 119 HIS A CA 1
ATOM 865 C C . HIS A 1 119 ? -9.286 -10.968 16.053 1.00 89.06 119 HIS A C 1
ATOM 867 O O . HIS A 1 119 ? -8.093 -10.946 16.364 1.00 89.06 119 HIS A O 1
ATOM 873 N N . VAL A 1 120 ? -10.133 -10.089 16.571 1.00 79.56 120 VAL A N 1
ATOM 874 C CA . VAL A 1 120 ? -9.771 -9.093 17.586 1.00 79.56 120 VAL A CA 1
ATOM 875 C C . VAL A 1 120 ? -10.487 -9.430 18.894 1.00 79.56 120 VAL A C 1
ATOM 877 O O . VAL A 1 120 ? -11.643 -9.855 18.863 1.00 79.56 120 VAL A O 1
ATOM 880 N N . PRO A 1 121 ? -9.823 -9.328 20.063 1.00 71.06 121 PRO A N 1
ATOM 881 C CA . PRO A 1 121 ? -10.477 -9.624 21.329 1.00 71.06 121 PRO A CA 1
ATOM 882 C C . PRO A 1 121 ? -11.748 -8.791 21.477 1.00 71.06 121 PRO A C 1
ATOM 884 O O . PRO A 1 121 ? -11.707 -7.567 21.356 1.00 71.06 121 PRO A O 1
ATOM 887 N N . LYS A 1 122 ? -12.867 -9.452 21.784 1.00 61.22 122 LYS A N 1
ATOM 888 C CA . LYS A 1 122 ? -14.074 -8.759 22.220 1.00 61.22 122 LYS A CA 1
ATOM 889 C C . LYS A 1 122 ? -13.713 -8.041 23.516 1.00 61.22 12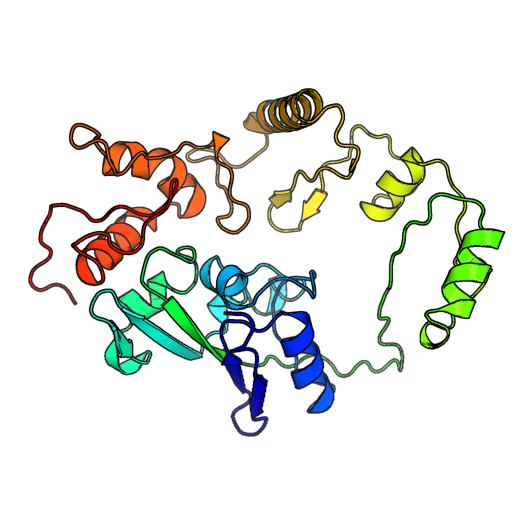2 LYS A C 1
ATOM 891 O O . LYS A 1 122 ? -13.447 -8.704 24.518 1.00 61.22 122 LYS A O 1
ATOM 896 N N . GLY A 1 123 ? -13.626 -6.713 23.479 1.00 51.91 123 GLY A N 1
ATOM 897 C CA . GLY A 1 123 ? -13.339 -5.923 24.671 1.00 51.91 123 GLY A CA 1
ATOM 898 C C . GLY A 1 123 ? -14.283 -6.348 25.795 1.00 51.91 123 GLY A C 1
ATOM 899 O O . GLY A 1 123 ? -15.502 -6.277 25.651 1.00 51.91 123 GLY A O 1
ATOM 900 N N . THR A 1 124 ? -13.733 -6.856 26.899 1.00 45.50 124 THR A N 1
ATOM 901 C CA . THR A 1 124 ? -14.504 -7.154 28.116 1.00 45.50 124 THR A CA 1
ATOM 902 C C . THR A 1 124 ? -14.887 -5.873 28.861 1.00 45.50 124 THR A C 1
ATOM 904 O O . THR A 1 124 ? -15.741 -5.910 29.745 1.00 45.50 124 THR A O 1
ATOM 907 N N . SER A 1 125 ? -14.333 -4.725 28.460 1.00 44.47 125 SER A N 1
ATOM 908 C CA . SER A 1 125 ? -14.848 -3.396 28.764 1.00 44.47 125 SER A CA 1
ATOM 909 C C . SER A 1 125 ? -15.708 -2.894 27.600 1.00 44.47 125 SER A C 1
ATOM 911 O O . SER A 1 125 ? -15.296 -2.901 26.441 1.00 44.47 125 SER A O 1
ATOM 913 N N . LYS A 1 126 ? -16.916 -2.414 27.907 1.00 42.34 126 LYS A N 1
ATOM 914 C CA . LYS A 1 126 ? -17.801 -1.682 26.983 1.00 42.34 126 LYS A CA 1
ATOM 915 C C . LYS A 1 126 ? -17.243 -0.295 26.620 1.00 42.34 126 LYS A C 1
ATOM 917 O O . LYS A 1 126 ? -17.961 0.691 26.702 1.00 42.34 126 LYS A O 1
ATOM 922 N N . GLN A 1 127 ? -15.968 -0.191 26.281 1.00 40.19 127 GLN A N 1
ATOM 923 C CA . GLN A 1 127 ? -15.336 1.068 25.907 1.00 40.19 127 GLN A CA 1
ATOM 924 C C . GLN A 1 127 ? -14.401 0.796 24.735 1.00 40.19 127 GLN A C 1
ATOM 926 O O . GLN A 1 127 ? -13.188 0.664 24.871 1.00 40.19 127 GLN A O 1
ATOM 931 N N . VAL A 1 128 ? -15.014 0.675 23.558 1.00 42.16 128 VAL A N 1
ATOM 932 C CA . VAL A 1 128 ? -14.336 1.054 22.323 1.00 42.16 128 VAL A CA 1
ATOM 933 C C . VAL A 1 128 ? -14.285 2.573 22.361 1.00 42.16 128 VAL A C 1
ATOM 935 O O . VAL A 1 128 ? -15.317 3.228 22.248 1.00 42.16 128 VAL A O 1
ATOM 938 N N . TYR A 1 129 ? -13.103 3.130 22.588 1.00 42.22 129 TYR A N 1
ATOM 939 C CA . TYR A 1 129 ? -12.897 4.558 22.413 1.00 42.22 129 TYR A CA 1
ATOM 940 C C . TYR A 1 129 ? -12.570 4.797 20.944 1.00 42.22 129 TYR A C 1
ATOM 942 O O . TYR A 1 129 ? -11.525 4.367 20.458 1.00 42.22 129 TYR A O 1
ATOM 950 N N . VAL A 1 130 ? -13.470 5.471 20.233 1.00 41.62 130 VAL A N 1
ATOM 951 C CA . VAL A 1 130 ? -13.110 6.155 18.992 1.00 41.62 130 VAL A CA 1
ATOM 952 C C . VAL A 1 130 ? -12.634 7.536 19.414 1.00 41.62 130 VAL A C 1
ATOM 954 O O . VAL A 1 130 ? -13.419 8.358 19.874 1.00 41.62 130 VAL A O 1
ATOM 957 N N . THR A 1 131 ? -11.325 7.766 19.353 1.00 46.81 131 THR A N 1
ATOM 958 C CA . THR A 1 131 ? -10.752 9.063 19.715 1.00 46.81 131 THR A CA 1
ATOM 959 C C . THR A 1 131 ? -10.788 9.984 18.503 1.00 46.81 131 THR A C 1
ATOM 961 O O . THR A 1 131 ? -10.008 9.815 17.567 1.00 46.81 131 THR A O 1
ATOM 964 N N . PHE A 1 132 ? -11.661 10.986 18.541 1.00 54.44 132 PHE A N 1
ATOM 965 C CA . PHE A 1 132 ? -11.649 12.095 17.594 1.00 54.44 132 PHE A CA 1
ATOM 966 C C . PHE A 1 132 ? -10.729 13.184 18.141 1.00 54.44 132 PHE A C 1
ATOM 968 O O . PHE A 1 132 ? -11.081 13.890 19.081 1.00 54.44 132 PHE A O 1
ATOM 975 N N . LYS A 1 133 ? -9.522 13.307 17.582 1.00 62.22 133 LYS A N 1
ATOM 976 C CA . LYS A 1 133 ? -8.644 14.438 17.895 1.00 62.22 133 LYS A CA 1
ATOM 977 C C . LYS A 1 133 ? -8.893 15.546 16.874 1.00 62.22 133 LYS A C 1
ATOM 979 O O . LYS A 1 133 ? -8.693 15.326 15.683 1.00 62.22 133 LYS A O 1
ATOM 984 N N . GLY A 1 134 ? -9.321 16.716 17.338 1.00 60.59 134 GLY A N 1
ATOM 985 C CA . GLY A 1 134 ? -9.554 17.898 16.507 1.00 60.59 134 GLY A CA 1
ATOM 986 C C . GLY A 1 134 ? -8.756 19.095 17.012 1.00 60.59 134 GLY A C 1
ATOM 987 O O . GLY A 1 134 ? -8.551 19.241 18.215 1.00 60.59 134 GLY A O 1
ATOM 988 N N . LEU A 1 135 ? -8.290 19.939 16.091 1.00 69.06 135 LEU A N 1
ATOM 989 C CA . LEU A 1 135 ? -7.671 21.229 16.391 1.00 69.06 135 LEU A CA 1
ATOM 990 C C . LEU A 1 135 ? -8.621 22.333 15.920 1.00 69.06 135 LEU A C 1
ATOM 992 O O . LEU A 1 135 ? -9.038 22.331 14.764 1.00 69.06 135 LEU A O 1
ATOM 996 N N . TYR A 1 136 ? -8.955 23.268 16.807 1.00 70.31 136 TYR A N 1
ATOM 997 C CA . TYR A 1 136 ? -9.770 24.437 16.486 1.00 70.31 136 TYR A CA 1
ATOM 998 C C . TYR A 1 136 ? -8.967 25.709 16.758 1.00 70.31 136 TYR A C 1
ATOM 1000 O O . TYR A 1 136 ? -8.484 25.916 17.869 1.00 70.31 136 TYR A O 1
ATOM 1008 N N . LEU A 1 137 ? -8.813 26.553 15.738 1.00 66.38 137 LEU A N 1
ATOM 1009 C CA . LEU A 1 137 ? -8.065 27.806 15.826 1.00 66.38 137 LEU A CA 1
ATOM 1010 C C . LEU A 1 137 ? -8.988 28.937 16.288 1.00 66.38 137 LEU A C 1
ATOM 1012 O O . LEU A 1 137 ? -9.529 29.693 15.485 1.00 66.38 137 LEU A O 1
ATOM 1016 N N . GLY A 1 138 ? -9.189 29.023 17.596 1.00 75.00 138 GLY A N 1
ATOM 1017 C CA . GLY A 1 138 ? -10.032 30.032 18.223 1.00 75.00 138 GLY A CA 1
ATOM 1018 C C . GLY A 1 138 ? -10.227 29.731 19.700 1.00 75.00 138 GLY A C 1
ATOM 1019 O O . GLY A 1 138 ? -9.563 28.855 20.256 1.00 75.00 138 GLY A O 1
ATOM 1020 N N . SER A 1 139 ? -11.136 30.459 20.341 1.00 84.25 139 SER A N 1
ATOM 1021 C CA . SER A 1 139 ? -11.425 30.213 21.754 1.00 84.25 139 SER A CA 1
ATOM 1022 C C . SER A 1 139 ? -12.136 28.873 21.948 1.00 84.25 139 SER A C 1
ATOM 1024 O O . SER A 1 139 ? -12.904 28.419 21.091 1.00 84.25 139 SER A O 1
ATOM 1026 N N . ARG A 1 140 ? -11.957 28.265 23.123 1.00 84.50 140 ARG A N 1
ATOM 1027 C CA . ARG A 1 140 ? -12.706 27.065 23.525 1.00 84.50 140 ARG A CA 1
ATOM 1028 C C . ARG A 1 140 ? -14.220 27.246 23.398 1.00 84.50 140 ARG A C 1
ATOM 1030 O O . ARG A 1 140 ? -14.904 26.323 22.967 1.00 84.50 140 ARG A O 1
ATOM 1037 N N . LEU A 1 141 ? -14.740 28.435 23.714 1.00 87.00 141 LEU A N 1
ATOM 1038 C CA . LEU A 1 141 ? -16.173 28.737 23.624 1.00 87.00 141 LEU A CA 1
ATOM 1039 C C . LEU A 1 141 ? -16.699 28.653 22.184 1.00 87.00 141 LEU A C 1
ATOM 1041 O O . LEU A 1 141 ? -17.772 28.098 21.944 1.00 87.00 141 LEU A O 1
ATOM 1045 N N . GLU A 1 142 ? -15.939 29.161 21.215 1.00 85.12 142 GLU A N 1
ATOM 1046 C CA . GLU A 1 142 ? -16.310 29.091 19.799 1.00 85.12 142 GLU A CA 1
ATOM 1047 C C . GLU A 1 142 ? -16.193 27.665 19.250 1.00 85.12 142 GLU A C 1
ATOM 1049 O O . GLU A 1 142 ? -17.059 27.234 18.485 1.00 85.12 142 GLU A O 1
ATOM 1054 N N . ALA A 1 143 ? -15.164 26.916 19.663 1.00 80.38 143 ALA A N 1
ATOM 1055 C CA . ALA A 1 143 ? -15.001 25.507 19.301 1.00 80.38 143 ALA A CA 1
ATOM 1056 C C . ALA A 1 143 ? -16.221 24.690 19.747 1.00 80.38 143 ALA A C 1
ATOM 1058 O O . ALA A 1 143 ? -16.858 24.015 18.936 1.00 80.38 143 ALA A O 1
ATOM 1059 N N . MET A 1 144 ? -16.589 24.828 21.024 1.00 86.88 144 MET A N 1
ATOM 1060 C CA . MET A 1 144 ? -17.739 24.153 21.624 1.00 86.88 144 MET A CA 1
ATOM 1061 C C . MET A 1 144 ? -19.041 24.514 20.908 1.00 86.88 144 MET A C 1
ATOM 1063 O O . MET A 1 144 ? -19.827 23.629 20.574 1.00 86.88 144 MET A O 1
ATOM 1067 N N . SER A 1 145 ? -19.264 25.801 20.622 1.00 88.19 145 SER A N 1
ATOM 1068 C CA . SER A 1 145 ? -20.470 26.239 19.912 1.00 88.19 145 SER A CA 1
ATOM 1069 C C . SER A 1 145 ? -20.579 25.624 18.512 1.00 88.19 145 SER A C 1
ATOM 1071 O O . SER A 1 145 ? -21.668 25.216 18.113 1.00 88.19 145 SER A O 1
ATOM 1073 N N . ASN A 1 146 ? -19.477 25.548 17.759 1.00 80.50 146 ASN A N 1
ATOM 1074 C CA . ASN A 1 146 ? -19.470 24.987 16.404 1.00 80.50 146 ASN A CA 1
ATOM 1075 C C . ASN A 1 146 ? -19.650 23.464 16.386 1.00 80.50 146 ASN A C 1
ATOM 1077 O O . ASN A 1 146 ? -20.400 22.950 15.552 1.00 80.50 146 ASN A O 1
ATOM 1081 N N . VAL A 1 147 ? -18.983 22.745 17.294 1.00 80.62 147 VAL A N 1
ATOM 1082 C CA . VAL A 1 147 ? -19.108 21.283 17.409 1.00 80.62 147 VAL A CA 1
ATOM 1083 C C . VAL A 1 147 ? -20.529 20.910 17.814 1.00 80.62 147 VAL A C 1
ATOM 1085 O O . VAL A 1 147 ? -21.157 20.112 17.126 1.00 80.62 147 VAL A O 1
ATOM 1088 N N . ASN A 1 148 ? -21.091 21.565 18.832 1.00 83.69 148 ASN A N 1
ATOM 1089 C CA . ASN A 1 148 ? -22.457 21.286 19.285 1.00 83.69 148 ASN A CA 1
ATOM 1090 C C . ASN A 1 148 ? -23.521 21.618 18.226 1.00 83.69 148 ASN A C 1
ATOM 1092 O O . ASN A 1 148 ? -24.600 21.031 18.234 1.00 83.69 148 ASN A O 1
ATOM 1096 N N . GLN A 1 149 ? -23.234 22.543 17.304 1.00 83.00 149 GLN A N 1
ATOM 1097 C CA . GLN A 1 149 ? -24.147 22.876 16.210 1.00 83.00 149 GLN A CA 1
ATOM 1098 C C . GLN A 1 149 ? -24.085 21.877 15.040 1.00 83.00 149 GLN A C 1
ATOM 1100 O O . GLN A 1 149 ? -25.091 21.707 14.351 1.00 83.00 149 GLN A O 1
ATOM 1105 N N . ARG A 1 150 ? -22.925 21.260 14.768 1.00 69.94 150 ARG A N 1
ATOM 1106 C CA . ARG A 1 150 ? -22.689 20.456 13.547 1.00 69.94 150 ARG A CA 1
ATOM 1107 C C . ARG A 1 150 ? -22.482 18.960 13.780 1.00 69.94 150 ARG A C 1
ATOM 1109 O O . ARG A 1 150 ? -22.758 18.198 12.863 1.00 69.94 150 ARG A O 1
ATOM 1116 N N . TYR A 1 151 ? -22.000 18.570 14.955 1.00 71.56 151 TYR A N 1
ATOM 1117 C CA . TYR A 1 151 ? -21.564 17.211 15.294 1.00 71.56 151 TYR A CA 1
ATOM 1118 C C . TYR A 1 151 ? -22.016 16.840 16.714 1.00 71.56 151 TYR A C 1
ATOM 1120 O O . TYR A 1 151 ? -21.216 16.442 17.563 1.00 71.56 151 TYR A O 1
ATOM 1128 N N . LEU A 1 152 ? -23.306 17.035 16.998 1.00 79.88 152 LEU A N 1
ATOM 1129 C CA . LEU A 1 152 ? -23.882 16.804 18.326 1.00 79.88 152 LEU A CA 1
ATOM 1130 C C . LEU A 1 152 ? -23.724 15.340 18.777 1.00 79.88 152 LEU A C 1
ATOM 1132 O O . LEU A 1 152 ? -23.602 15.074 19.968 1.00 79.88 152 LEU A O 1
ATOM 1136 N N . GLU A 1 153 ? -23.662 14.405 17.827 1.00 67.31 153 GLU A N 1
ATOM 1137 C CA . GLU A 1 153 ? -23.450 12.971 18.042 1.00 67.31 153 GLU A CA 1
ATOM 1138 C C . GLU A 1 153 ? -22.094 12.604 18.668 1.00 67.31 153 GLU A C 1
ATOM 1140 O O . GLU A 1 153 ? -21.927 11.471 19.114 1.00 67.31 153 GLU A O 1
ATOM 1145 N N . LEU A 1 154 ? -21.128 13.532 18.703 1.00 68.69 154 LEU A N 1
ATOM 1146 C CA . LEU A 1 154 ? -19.823 13.302 19.332 1.00 68.69 154 LEU A CA 1
ATOM 1147 C C . LEU A 1 154 ? -19.849 13.468 20.856 1.00 68.69 154 LEU A C 1
ATOM 1149 O O . LEU A 1 154 ? -18.918 13.007 21.509 1.00 68.69 154 LEU A O 1
ATOM 1153 N N . GLU A 1 155 ? -20.873 14.133 21.408 1.00 76.19 155 GLU A N 1
ATOM 1154 C CA . GLU A 1 155 ? -21.098 14.305 22.855 1.00 76.19 155 GLU A CA 1
ATOM 1155 C C . GLU A 1 155 ? -19.845 14.731 23.658 1.00 76.19 155 GLU A C 1
ATOM 1157 O O . GLU A 1 155 ? -19.645 14.313 24.798 1.00 76.19 155 GLU A O 1
ATOM 1162 N N . ILE A 1 156 ? -18.988 15.575 23.067 1.00 75.00 156 ILE A N 1
ATOM 1163 C CA . ILE A 1 156 ? -17.709 15.985 23.667 1.00 75.00 156 ILE A CA 1
ATOM 1164 C C . ILE A 1 156 ? -17.964 16.828 24.922 1.00 75.00 156 ILE A C 1
ATOM 1166 O O . ILE A 1 156 ? -18.617 17.875 24.856 1.00 75.00 156 ILE A O 1
ATOM 1170 N N . SER A 1 157 ? -17.409 16.406 26.058 1.00 80.81 157 SER A N 1
ATOM 1171 C CA . SER A 1 157 ? -17.538 17.140 27.319 1.00 80.81 157 SER A CA 1
ATOM 1172 C C . SER A 1 157 ? -16.690 18.416 27.319 1.00 80.81 157 SER A C 1
ATOM 1174 O O . SER A 1 157 ? -15.669 18.501 26.637 1.00 80.81 157 SER A O 1
ATOM 1176 N N . GLU A 1 158 ? -17.070 19.433 28.103 1.00 81.25 158 GLU A N 1
ATOM 1177 C CA . GLU A 1 158 ? -16.307 20.691 28.130 1.00 81.25 158 GLU A CA 1
ATOM 1178 C C . GLU A 1 158 ? -14.847 20.478 28.570 1.00 81.25 158 GLU A C 1
ATOM 1180 O O . GLU A 1 158 ? -13.937 21.163 28.111 1.00 81.25 158 GLU A O 1
ATOM 1185 N N . GLU A 1 159 ? -14.615 19.516 29.460 1.00 78.69 159 GLU A N 1
ATOM 1186 C CA . GLU A 1 159 ? -13.312 19.192 30.049 1.00 78.69 159 GLU A CA 1
ATOM 1187 C C . GLU A 1 159 ? -12.320 18.614 29.029 1.00 78.69 159 GLU A C 1
ATOM 1189 O O . GLU A 1 159 ? -11.109 18.701 29.234 1.00 78.69 159 GLU A O 1
ATOM 1194 N N . GLU A 1 160 ? -12.820 18.087 27.911 1.00 74.81 160 GLU A N 1
ATOM 1195 C CA . GLU A 1 160 ? -12.011 17.540 26.819 1.00 74.81 160 GLU A CA 1
ATOM 1196 C C . GLU A 1 160 ? -11.488 18.621 25.860 1.00 74.81 160 GLU A C 1
ATOM 1198 O O . GLU A 1 160 ? -10.579 18.360 25.069 1.00 74.81 160 GLU A O 1
ATOM 1203 N N . TYR A 1 161 ? -11.984 19.859 25.967 1.00 77.44 161 TYR A N 1
ATOM 1204 C CA . TYR A 1 161 ? -11.449 21.003 25.233 1.00 77.44 161 TYR A CA 1
ATOM 1205 C C . TYR A 1 161 ? -10.250 21.594 25.975 1.00 77.44 161 TYR A C 1
ATOM 1207 O O . TYR A 1 161 ? -10.382 22.309 26.979 1.00 77.44 161 TYR A O 1
ATOM 1215 N N . LEU A 1 162 ? -9.064 21.317 25.444 1.00 79.06 162 LEU A N 1
ATOM 1216 C CA . LEU A 1 162 ? -7.800 21.811 25.970 1.00 79.06 162 LEU A CA 1
ATOM 1217 C C . LEU A 1 162 ? -7.371 23.072 25.211 1.00 79.06 162 LEU A C 1
ATOM 1219 O O . LEU A 1 162 ? -6.987 22.992 24.045 1.00 79.06 162 LEU A O 1
ATOM 1223 N N . GLU A 1 163 ? -7.395 24.230 25.875 1.00 78.88 163 GLU A N 1
ATOM 1224 C CA . GLU A 1 163 ? -6.733 25.427 25.349 1.00 78.88 163 GLU A CA 1
ATOM 1225 C C . GLU A 1 163 ? -5.235 25.342 25.604 1.00 78.88 163 GLU A C 1
ATOM 1227 O O . GLU A 1 163 ? -4.776 25.030 26.706 1.00 78.88 163 GLU A O 1
ATOM 1232 N N . MET A 1 164 ? -4.470 25.623 24.563 1.00 69.69 164 MET A N 1
ATOM 1233 C CA . MET A 1 164 ? -3.022 25.622 24.616 1.00 69.69 164 MET A CA 1
ATOM 1234 C C . MET A 1 164 ? -2.478 26.527 23.521 1.00 69.69 164 MET A C 1
ATOM 1236 O O . MET A 1 164 ? -3.184 26.876 22.571 1.00 69.69 164 MET A O 1
ATOM 1240 N N . SER A 1 165 ? -1.214 26.912 23.645 1.00 60.09 165 SER A N 1
ATOM 1241 C CA . SER A 1 165 ? -0.526 27.552 22.533 1.00 60.09 165 SER A CA 1
ATOM 1242 C C . SER A 1 165 ? -0.423 26.581 21.357 1.00 60.09 165 SER A C 1
ATOM 1244 O O . SER A 1 165 ? -0.392 25.360 21.516 1.00 60.09 165 SER A O 1
ATOM 1246 N N . TRP A 1 166 ? -0.321 27.126 20.153 1.00 54.56 166 TRP A N 1
ATOM 1247 C CA . TRP A 1 166 ? -0.196 26.319 18.944 1.00 54.56 166 TRP A CA 1
ATOM 1248 C C . TRP A 1 166 ? 0.950 25.294 19.020 1.00 54.56 166 TRP A C 1
ATOM 1250 O O . TRP A 1 166 ? 0.753 24.134 18.663 1.00 54.56 166 TRP A O 1
ATOM 1260 N N . ILE A 1 167 ? 2.107 25.661 19.584 1.00 51.09 167 ILE A N 1
ATOM 1261 C CA . ILE A 1 167 ? 3.251 24.742 19.696 1.00 51.09 167 ILE A CA 1
ATOM 1262 C C . ILE A 1 167 ? 2.995 23.596 20.686 1.00 51.09 167 ILE A C 1
ATOM 1264 O O . ILE A 1 167 ? 3.452 22.475 20.478 1.00 51.09 167 ILE A O 1
ATOM 1268 N N . GLU A 1 168 ? 2.219 23.839 21.740 1.00 51.91 168 GLU A N 1
ATOM 1269 C CA . GLU A 1 168 ? 1.785 22.788 22.662 1.00 51.91 168 GLU A CA 1
ATOM 1270 C C . GLU A 1 168 ? 0.797 21.827 21.989 1.00 51.91 168 GLU A C 1
ATOM 1272 O O . GLU A 1 168 ? 0.836 20.629 22.274 1.00 51.91 168 GLU A O 1
ATOM 1277 N N . SER A 1 169 ? -0.026 22.316 21.053 1.00 51.28 169 SER A N 1
ATOM 1278 C CA . SER A 1 169 ? -0.942 21.462 20.284 1.00 51.28 169 SER A CA 1
ATOM 1279 C C . SER A 1 169 ? -0.186 20.482 19.393 1.00 51.28 169 SER A C 1
ATOM 1281 O O . SER A 1 169 ? -0.497 19.293 19.387 1.00 51.28 169 SER A O 1
ATOM 1283 N N . VAL A 1 170 ? 0.892 20.925 18.745 1.00 48.69 170 VAL A N 1
ATOM 1284 C CA . VAL A 1 170 ? 1.764 20.050 17.949 1.00 48.69 170 VAL A CA 1
ATOM 1285 C C . VAL A 1 170 ? 2.333 18.918 18.811 1.00 48.69 170 VAL A C 1
ATOM 1287 O O . VAL A 1 170 ? 2.264 17.744 18.436 1.00 48.69 170 VAL A O 1
ATOM 1290 N N . LEU A 1 171 ? 2.817 19.246 20.015 1.00 51.56 171 LEU A N 1
ATOM 1291 C CA . LEU A 1 171 ? 3.304 18.249 20.973 1.00 51.56 171 LEU A CA 1
ATOM 1292 C C . LEU A 1 171 ? 2.191 17.283 21.404 1.00 51.56 171 LEU A C 1
ATOM 1294 O O . LEU A 1 171 ? 2.415 16.073 21.453 1.00 51.56 171 LEU A O 1
ATOM 1298 N N . TYR A 1 172 ? 0.981 17.787 21.647 1.00 58.59 172 TYR A N 1
ATOM 1299 C CA . TYR A 1 172 ? -0.182 16.974 22.001 1.00 58.59 172 TYR A CA 1
ATOM 1300 C C . TYR A 1 172 ? -0.559 15.966 20.897 1.00 58.59 172 TYR A C 1
ATOM 1302 O O . TYR A 1 172 ? -0.809 14.789 21.182 1.00 58.59 172 TYR A O 1
ATOM 1310 N N . PHE A 1 173 ? -0.550 16.388 19.629 1.00 57.84 173 PHE A N 1
ATOM 1311 C CA . PHE A 1 173 ? -0.859 15.510 18.496 1.00 57.84 173 PHE A CA 1
ATOM 1312 C C . PHE A 1 173 ? 0.242 14.479 18.218 1.00 57.84 173 PHE A C 1
ATOM 1314 O O . PHE A 1 173 ? -0.079 13.363 17.811 1.00 57.84 173 PHE A O 1
ATOM 1321 N N . SER A 1 174 ? 1.502 14.798 18.532 1.00 54.81 174 SER A N 1
ATOM 1322 C CA . SER A 1 174 ? 2.643 13.877 18.383 1.00 54.81 174 SER A CA 1
ATOM 1323 C C . SER A 1 174 ? 2.649 12.695 19.368 1.00 54.81 174 SER A C 1
ATOM 1325 O O . SER A 1 174 ? 3.356 11.715 19.150 1.00 54.81 174 SER A O 1
ATOM 1327 N N . GLY A 1 175 ? 1.873 12.767 20.458 1.00 55.50 175 GLY A N 1
ATOM 1328 C CA . GLY A 1 175 ? 1.818 11.720 21.486 1.00 55.50 175 GLY A CA 1
ATOM 1329 C C . GLY A 1 175 ? 2.988 11.723 22.480 1.00 55.50 175 GLY A C 1
ATOM 1330 O O . GLY A 1 175 ? 3.127 10.776 23.256 1.00 55.50 175 GLY A O 1
ATOM 1331 N N . LEU A 1 176 ? 3.818 12.771 22.489 1.00 48.47 176 LEU A N 1
ATOM 1332 C CA . LEU A 1 176 ? 4.933 12.913 23.427 1.00 48.47 176 LEU A CA 1
ATOM 1333 C C . LEU A 1 176 ? 4.457 13.313 24.842 1.00 48.47 176 LEU A C 1
ATOM 1335 O O . LEU A 1 176 ? 3.497 14.075 24.985 1.00 48.47 176 LEU A O 1
ATOM 1339 N N . PRO A 1 177 ? 5.133 12.851 25.915 1.00 46.78 177 PRO A N 1
ATOM 1340 C CA . PRO A 1 177 ? 4.836 13.287 27.277 1.00 46.78 177 PRO A CA 1
ATOM 1341 C C . PRO A 1 177 ? 5.000 14.805 27.447 1.00 46.78 177 PRO A C 1
ATOM 1343 O O . PRO A 1 177 ? 5.959 15.402 26.952 1.00 46.78 177 PRO A O 1
ATOM 1346 N N . LYS A 1 178 ? 4.093 15.426 28.211 1.00 44.31 178 LYS A N 1
ATOM 1347 C CA . LYS A 1 178 ? 4.115 16.866 28.510 1.00 44.31 178 LYS A CA 1
ATOM 1348 C C . LYS A 1 178 ? 5.457 17.263 29.156 1.00 44.31 178 LYS A C 1
ATOM 1350 O O . LYS A 1 178 ? 5.837 16.686 30.171 1.00 44.31 178 LYS A O 1
ATOM 1355 N N . GLY A 1 179 ? 6.156 18.252 28.583 1.00 46.22 179 GLY A N 1
ATOM 1356 C CA . GLY A 1 179 ? 7.422 18.796 29.113 1.00 46.22 179 GLY A CA 1
ATOM 1357 C C . GLY A 1 179 ? 8.684 18.496 28.292 1.00 46.22 179 GLY A C 1
ATOM 1358 O O . GLY A 1 179 ? 9.778 18.883 28.700 1.00 46.22 179 GLY A O 1
ATOM 1359 N N . LYS A 1 180 ? 8.553 17.839 27.138 1.00 43.69 180 LYS A N 1
ATOM 1360 C CA . LYS A 1 180 ? 9.662 17.578 26.215 1.00 43.69 180 LYS A CA 1
ATOM 1361 C C . LYS A 1 180 ? 9.646 18.559 25.037 1.00 43.69 180 LYS A C 1
ATOM 1363 O O . LYS A 1 180 ? 8.603 18.789 24.437 1.00 43.69 180 LYS A O 1
ATOM 1368 N N . GLY A 1 181 ? 10.785 19.203 24.771 1.00 39.50 181 GLY A N 1
ATOM 1369 C CA . GLY A 1 181 ? 10.900 20.300 23.803 1.00 39.50 181 GLY A CA 1
ATOM 1370 C C . GLY A 1 181 ? 10.812 19.861 22.337 1.00 39.50 181 GLY A C 1
ATOM 1371 O O . GLY A 1 181 ? 11.024 18.698 22.008 1.00 39.50 181 GLY A O 1
ATOM 1372 N N . ALA A 1 182 ? 10.574 20.834 21.450 1.00 37.16 182 ALA A N 1
ATOM 1373 C CA . ALA A 1 182 ? 10.383 20.680 20.000 1.00 37.16 182 ALA A CA 1
ATOM 1374 C C . ALA A 1 182 ? 11.502 19.924 19.242 1.00 37.16 182 ALA A C 1
ATOM 1376 O O . ALA A 1 182 ? 11.306 19.513 18.104 1.00 37.16 182 ALA A O 1
ATOM 1377 N N . LEU A 1 183 ? 12.666 19.716 19.865 1.00 37.91 183 LEU A N 1
ATOM 1378 C CA . LEU A 1 183 ? 13.772 18.918 19.322 1.00 37.91 183 LEU A CA 1
ATOM 1379 C C . LEU A 1 183 ? 13.486 17.405 19.280 1.00 37.91 183 LEU A C 1
ATOM 1381 O O . LEU A 1 183 ? 14.167 16.698 18.547 1.00 37.91 183 LEU A O 1
ATOM 1385 N N . GLU A 1 184 ? 12.493 16.903 20.023 1.00 41.06 184 GLU A N 1
ATOM 1386 C CA . GLU A 1 184 ? 12.123 15.477 20.036 1.00 41.06 184 GLU A CA 1
ATOM 1387 C C . GLU A 1 184 ? 10.957 15.127 19.079 1.00 41.06 184 GLU A C 1
ATOM 1389 O O . GLU A 1 184 ? 10.403 14.037 19.190 1.00 41.06 184 GLU A O 1
ATOM 1394 N N . MET A 1 185 ? 10.590 15.998 18.119 1.00 39.97 185 MET A N 1
ATOM 1395 C CA . MET A 1 185 ? 9.574 15.739 17.066 1.00 39.97 185 MET A CA 1
ATOM 1396 C C . MET A 1 185 ? 10.042 14.708 16.016 1.00 39.97 185 MET A C 1
ATOM 1398 O O . MET A 1 185 ? 10.088 14.957 14.815 1.00 39.97 185 MET A O 1
ATOM 1402 N N . VAL A 1 186 ? 10.424 13.535 16.497 1.00 39.62 186 VAL A N 1
ATOM 1403 C CA . VAL A 1 186 ? 10.901 12.375 15.757 1.00 39.62 186 VAL A CA 1
ATOM 1404 C C . VAL A 1 186 ? 9.893 11.283 16.100 1.00 39.62 186 VAL A C 1
ATOM 1406 O O . VAL A 1 186 ? 9.990 10.655 17.153 1.00 39.62 186 VAL A O 1
ATOM 1409 N N . ALA A 1 187 ? 8.845 11.128 15.284 1.00 38.59 187 ALA A N 1
ATOM 1410 C CA . ALA A 1 187 ? 7.821 10.121 15.539 1.00 38.59 187 ALA A CA 1
ATOM 1411 C C . ALA A 1 187 ? 8.443 8.733 15.342 1.00 38.59 187 ALA A C 1
ATOM 1413 O O . ALA A 1 187 ? 8.705 8.303 14.220 1.00 38.59 187 ALA A O 1
ATOM 1414 N N . ILE A 1 188 ? 8.730 8.053 16.452 1.00 35.81 188 ILE A N 1
ATOM 1415 C CA . ILE A 1 188 ? 9.158 6.657 16.451 1.00 35.81 188 ILE A CA 1
ATOM 1416 C C . ILE A 1 188 ? 7.883 5.822 16.352 1.00 35.81 188 ILE A C 1
ATOM 1418 O O . ILE A 1 188 ? 7.261 5.495 17.365 1.00 35.81 188 ILE A O 1
ATOM 1422 N N . GLU A 1 189 ? 7.477 5.471 15.134 1.00 39.53 189 GLU A N 1
ATOM 1423 C CA . GLU A 1 189 ? 6.627 4.297 14.991 1.00 39.53 189 GLU A CA 1
ATOM 1424 C C . GLU A 1 189 ? 7.466 3.071 15.381 1.00 39.53 189 GLU A C 1
ATOM 1426 O O . GLU A 1 189 ? 8.678 3.054 15.148 1.00 39.53 189 GLU A O 1
ATOM 1431 N N . PRO A 1 190 ? 6.878 2.012 15.963 1.00 33.72 190 PRO A N 1
ATOM 1432 C CA . PRO A 1 190 ? 7.623 0.826 16.397 1.00 33.72 190 PRO A CA 1
ATOM 1433 C C . PRO A 1 190 ? 8.380 0.079 15.273 1.00 33.72 190 PRO A C 1
ATOM 1435 O O . PRO A 1 190 ? 8.952 -0.976 15.541 1.00 33.72 190 PRO A O 1
ATOM 1438 N N . MET A 1 191 ? 8.407 0.606 14.041 1.00 37.59 191 MET A N 1
ATOM 1439 C CA . MET A 1 191 ? 9.163 0.101 12.891 1.00 37.59 191 MET A CA 1
ATOM 1440 C C . MET A 1 191 ? 9.979 1.167 12.129 1.00 37.59 191 MET A C 1
ATOM 1442 O O . MET A 1 191 ? 10.587 0.834 11.115 1.00 37.59 191 MET A O 1
ATOM 1446 N N . GLY A 1 192 ? 10.048 2.423 12.585 1.00 43.53 192 GLY A N 1
ATOM 1447 C CA . GLY A 1 192 ? 10.827 3.454 11.892 1.00 43.53 192 GLY A CA 1
ATOM 1448 C C . GLY A 1 192 ? 10.542 4.879 12.357 1.00 43.53 192 GLY A C 1
ATOM 1449 O O . GLY A 1 192 ? 9.550 5.149 13.029 1.00 43.53 192 GLY A O 1
ATOM 1450 N N . LEU A 1 193 ? 11.439 5.793 11.992 1.00 44.94 193 LEU A N 1
ATOM 1451 C CA . LEU A 1 193 ? 11.239 7.224 12.178 1.00 44.94 193 LEU A CA 1
ATOM 1452 C C . LEU A 1 193 ? 10.419 7.785 11.012 1.00 44.94 193 LEU A C 1
ATOM 1454 O O . LEU A 1 193 ? 10.892 7.757 9.876 1.00 44.94 193 LEU A O 1
ATOM 1458 N N . LEU A 1 194 ? 9.241 8.336 11.303 1.00 51.62 194 LEU A N 1
ATOM 1459 C CA . LEU A 1 194 ? 8.451 9.107 10.348 1.00 51.62 194 LEU A CA 1
ATOM 1460 C C . LEU A 1 194 ? 8.600 10.609 10.634 1.00 51.62 194 LEU A C 1
ATOM 1462 O O . LEU A 1 194 ? 8.379 11.064 11.757 1.00 51.62 194 LEU A O 1
ATOM 1466 N N . LEU A 1 195 ? 8.985 11.381 9.618 1.00 54.16 195 LEU A N 1
ATOM 1467 C CA . LEU A 1 195 ? 9.032 12.842 9.678 1.00 54.16 195 LEU A CA 1
ATOM 1468 C C . LEU A 1 195 ? 7.798 13.377 8.947 1.00 54.16 195 LEU A C 1
ATOM 1470 O O . LEU A 1 195 ? 7.690 13.219 7.735 1.00 54.16 195 LEU A O 1
ATOM 1474 N N . LEU A 1 196 ? 6.862 13.966 9.689 1.00 53.94 196 LEU A N 1
ATOM 1475 C CA . LEU A 1 196 ? 5.677 14.623 9.137 1.00 53.94 196 LEU A CA 1
ATOM 1476 C C . LEU A 1 196 ? 5.731 16.112 9.448 1.00 53.94 196 LEU A C 1
ATOM 1478 O O . LEU A 1 196 ? 6.197 16.506 10.518 1.00 53.94 196 LEU A O 1
ATOM 1482 N N . ASP A 1 197 ? 5.221 16.913 8.521 1.00 55.09 197 ASP A N 1
ATOM 1483 C CA . ASP A 1 197 ? 4.987 18.331 8.737 1.00 55.09 197 ASP A CA 1
ATOM 1484 C C . ASP A 1 197 ? 3.603 18.558 9.376 1.00 55.09 197 ASP A C 1
ATOM 1486 O O . ASP A 1 197 ? 2.589 18.176 8.787 1.00 55.09 197 ASP A O 1
ATOM 1490 N N . PRO A 1 198 ? 3.522 19.162 10.572 1.00 49.41 198 PRO A N 1
ATOM 1491 C CA . PRO A 1 198 ? 2.258 19.584 11.161 1.00 49.41 198 PRO A CA 1
ATOM 1492 C C . PRO A 1 198 ? 1.811 20.997 10.721 1.00 49.41 198 PRO A C 1
ATOM 1494 O O . PRO A 1 198 ? 0.771 21.460 11.195 1.00 49.41 198 PRO A O 1
ATOM 1497 N N . TYR A 1 199 ? 2.564 21.710 9.871 1.00 51.00 199 TYR A N 1
ATOM 1498 C CA . TYR A 1 199 ? 2.371 23.135 9.578 1.00 51.00 199 TYR A CA 1
ATOM 1499 C C . TYR A 1 199 ? 1.746 23.413 8.20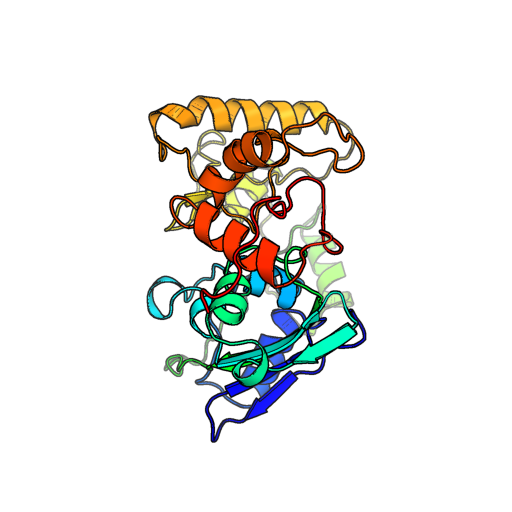3 1.00 51.00 199 TYR A C 1
ATOM 1501 O O . TYR A 1 199 ? 2.419 23.701 7.224 1.00 51.00 199 TYR A O 1
ATOM 1509 N N . GLY A 1 200 ? 0.413 23.428 8.163 1.00 44.72 200 GLY A N 1
ATOM 1510 C CA . GLY A 1 200 ? -0.366 23.883 7.008 1.00 44.72 200 GLY A CA 1
ATOM 1511 C C . GLY A 1 200 ? -0.527 25.405 6.922 1.00 44.72 200 GLY A C 1
ATOM 1512 O O . GLY A 1 200 ? -1.649 25.893 7.022 1.00 44.72 200 GLY A O 1
ATOM 1513 N N . GLU A 1 201 ? 0.559 26.152 6.717 1.00 47.09 201 GLU A N 1
ATOM 1514 C CA . GLU A 1 201 ? 0.476 27.502 6.134 1.00 47.09 201 GLU A CA 1
ATOM 1515 C C . GLU A 1 201 ? 1.342 27.545 4.866 1.00 47.09 201 GLU A C 1
ATOM 1517 O O . GLU A 1 201 ? 2.542 27.280 4.914 1.00 47.09 201 GLU A O 1
ATOM 1522 N N . GLU A 1 202 ? 0.713 27.850 3.726 1.00 50.50 202 GLU A N 1
ATOM 1523 C CA . GLU A 1 202 ? 1.274 27.763 2.362 1.00 50.50 202 GLU A CA 1
ATOM 1524 C C . GLU A 1 202 ? 2.523 28.640 2.120 1.00 50.50 202 GLU A C 1
ATOM 1526 O O . GLU A 1 202 ? 3.216 28.464 1.120 1.00 50.50 202 GLU A O 1
ATOM 1531 N N . ASP A 1 203 ? 2.855 29.560 3.028 1.00 51.38 203 ASP A N 1
ATOM 1532 C CA . ASP A 1 203 ? 3.807 30.647 2.769 1.00 51.38 203 ASP A CA 1
ATOM 1533 C C . ASP A 1 203 ? 5.299 30.301 2.969 1.00 51.38 203 ASP A C 1
ATOM 1535 O O . ASP A 1 203 ? 6.151 31.172 2.783 1.00 51.38 203 ASP A O 1
ATOM 1539 N N . ASP A 1 204 ? 5.675 29.057 3.310 1.00 63.97 204 ASP A N 1
ATOM 1540 C CA . ASP A 1 204 ? 7.107 28.698 3.390 1.00 63.97 204 ASP A CA 1
ATOM 1541 C C . ASP A 1 204 ? 7.442 27.211 3.131 1.00 63.97 204 ASP A C 1
ATOM 1543 O O . ASP A 1 204 ? 8.237 26.594 3.850 1.00 63.97 204 ASP A O 1
ATOM 1547 N N . GLU A 1 205 ? 6.863 26.621 2.076 1.00 63.41 205 GLU A N 1
ATOM 1548 C CA . GLU A 1 205 ? 7.131 25.237 1.625 1.00 63.41 205 GLU A CA 1
ATOM 1549 C C . GLU A 1 205 ? 8.643 24.932 1.528 1.00 63.41 205 GLU A C 1
ATOM 1551 O O . GLU A 1 205 ? 9.128 23.895 1.990 1.00 63.41 205 GLU A O 1
ATOM 1556 N N . ASN A 1 206 ? 9.432 25.884 1.017 1.00 72.69 206 ASN A N 1
ATOM 1557 C CA . ASN A 1 206 ? 10.883 25.742 0.877 1.00 72.69 206 ASN A CA 1
ATOM 1558 C C . ASN A 1 206 ? 11.612 25.629 2.225 1.00 72.69 206 ASN A C 1
ATOM 1560 O O . ASN A 1 206 ? 12.558 24.841 2.354 1.00 72.69 206 ASN A O 1
ATOM 1564 N N . ARG A 1 207 ? 11.196 26.391 3.245 1.00 73.00 207 ARG A N 1
ATOM 1565 C CA . ARG A 1 207 ? 11.775 26.286 4.591 1.00 73.00 207 ARG A CA 1
ATOM 1566 C C . ARG A 1 207 ? 11.434 24.949 5.232 1.00 73.00 207 ARG A C 1
ATOM 1568 O O . ARG A 1 207 ? 12.307 24.361 5.872 1.00 73.00 207 ARG A O 1
ATOM 1575 N N . ILE A 1 208 ? 10.206 24.472 5.052 1.00 70.00 208 ILE A N 1
ATOM 1576 C CA . ILE A 1 208 ? 9.728 23.206 5.620 1.00 70.00 208 ILE A CA 1
ATOM 1577 C C . ILE A 1 208 ? 10.491 22.033 5.004 1.00 70.00 208 ILE A C 1
ATOM 1579 O O . ILE A 1 208 ? 11.114 21.258 5.733 1.00 70.00 208 ILE A O 1
ATOM 1583 N N . LEU A 1 209 ? 10.555 21.962 3.672 1.00 76.44 209 LEU A N 1
ATOM 1584 C CA . LEU A 1 209 ? 11.335 20.940 2.968 1.00 76.44 209 LEU A CA 1
ATOM 1585 C C . LEU A 1 209 ? 12.815 20.994 3.367 1.00 76.44 209 LEU A C 1
ATOM 1587 O O . LEU A 1 209 ? 13.438 19.962 3.613 1.00 76.44 209 LEU A O 1
ATOM 1591 N N . SER A 1 210 ? 13.388 22.196 3.506 1.00 80.62 210 SER A N 1
ATOM 1592 C CA . SER A 1 210 ? 14.762 22.355 3.998 1.00 80.62 210 SER A CA 1
ATOM 1593 C C . SER A 1 210 ? 14.942 21.818 5.421 1.00 80.62 210 SER A C 1
ATOM 1595 O O . SER A 1 210 ? 15.972 21.211 5.719 1.00 80.62 210 SER A O 1
ATOM 1597 N N . TRP A 1 211 ? 13.973 22.032 6.311 1.00 79.12 211 TRP A N 1
ATOM 1598 C CA . TRP A 1 211 ? 14.024 21.534 7.683 1.00 79.12 211 TRP A CA 1
ATOM 1599 C C . TRP A 1 211 ? 13.935 20.004 7.739 1.00 79.12 211 TRP A C 1
ATOM 1601 O O . TRP A 1 211 ? 14.795 19.389 8.374 1.00 79.12 211 TRP A O 1
ATOM 1611 N N . ILE A 1 212 ? 12.984 19.390 7.023 1.00 79.44 212 ILE A N 1
ATOM 1612 C CA . ILE A 1 212 ? 12.841 17.924 6.962 1.00 79.44 212 ILE A CA 1
ATOM 1613 C C . ILE A 1 212 ? 14.134 17.290 6.443 1.00 79.44 212 ILE A C 1
ATOM 1615 O O . ILE A 1 212 ? 14.658 16.373 7.074 1.00 79.44 212 ILE A O 1
ATOM 1619 N N . ARG A 1 213 ? 14.708 17.834 5.360 1.00 85.38 213 ARG A N 1
ATOM 1620 C CA . ARG A 1 213 ? 15.988 17.368 4.798 1.00 85.38 213 ARG A CA 1
ATOM 1621 C C . ARG A 1 213 ? 17.132 17.461 5.808 1.00 85.38 213 ARG A C 1
ATOM 1623 O O . ARG A 1 213 ? 17.863 16.494 5.986 1.00 85.38 213 ARG A O 1
ATOM 1630 N N . LYS A 1 214 ? 17.249 18.568 6.554 1.00 82.44 214 LYS A N 1
ATOM 1631 C CA . LYS A 1 214 ? 18.278 18.718 7.605 1.00 82.44 214 LYS A CA 1
ATOM 1632 C C . LYS A 1 214 ? 18.140 17.678 8.714 1.00 82.44 214 LYS A C 1
ATOM 1634 O O . LYS A 1 214 ? 19.150 17.144 9.170 1.00 82.44 214 LYS A O 1
ATOM 1639 N N . VAL A 1 215 ? 16.916 17.395 9.162 1.00 81.56 215 VAL A N 1
ATOM 1640 C CA . VAL A 1 215 ? 16.666 16.353 10.169 1.00 81.56 215 VAL A CA 1
ATOM 1641 C C . VAL A 1 215 ? 16.980 14.973 9.590 1.00 81.56 215 VAL A C 1
ATOM 1643 O O . VAL A 1 215 ? 17.656 14.175 10.238 1.00 81.56 215 VAL A O 1
ATOM 1646 N N . TYR A 1 216 ? 16.558 14.701 8.354 1.00 82.50 216 TYR A N 1
ATOM 1647 C CA . TYR A 1 216 ? 16.854 13.454 7.656 1.00 82.50 216 TYR A CA 1
ATOM 1648 C C . TYR A 1 216 ? 18.367 13.219 7.526 1.00 82.50 216 TYR A C 1
ATOM 1650 O O . TYR A 1 216 ? 18.845 12.126 7.846 1.00 82.50 216 TYR A O 1
ATOM 1658 N N . ASP A 1 217 ? 19.134 14.238 7.144 1.00 87.25 217 ASP A N 1
ATOM 1659 C CA . ASP A 1 217 ? 20.595 14.182 7.047 1.00 87.25 217 ASP A CA 1
ATOM 1660 C C . ASP A 1 217 ? 21.246 13.972 8.415 1.00 87.25 217 ASP A C 1
ATOM 1662 O O . ASP A 1 217 ? 22.110 13.104 8.562 1.00 87.25 217 ASP A O 1
ATOM 1666 N N . TYR A 1 218 ? 20.786 14.701 9.437 1.00 83.44 218 TYR A N 1
ATOM 1667 C CA . TYR A 1 218 ? 21.258 14.552 10.813 1.00 83.44 218 TYR A CA 1
ATOM 1668 C C . TYR A 1 218 ? 21.067 13.127 11.347 1.00 83.44 218 TYR A C 1
ATOM 1670 O O . TYR A 1 218 ? 21.936 12.611 12.048 1.00 83.44 218 TYR A O 1
ATOM 1678 N N . MET A 1 219 ? 19.960 12.470 10.988 1.00 86.62 219 MET A N 1
ATOM 1679 C CA . MET A 1 219 ? 19.641 11.118 11.453 1.00 86.62 219 MET A CA 1
ATOM 1680 C C . MET A 1 219 ? 20.447 10.008 10.765 1.00 86.62 219 MET A C 1
ATOM 1682 O O . MET A 1 219 ? 20.439 8.876 11.248 1.00 86.62 219 MET A O 1
ATOM 1686 N N . THR A 1 220 ? 21.175 10.308 9.683 1.00 88.56 220 THR A N 1
ATOM 1687 C CA . THR A 1 220 ? 21.925 9.326 8.875 1.00 88.56 220 THR A CA 1
ATOM 1688 C C . THR A 1 220 ? 22.758 8.312 9.677 1.00 88.56 220 THR A C 1
ATOM 1690 O O . THR A 1 220 ? 22.635 7.123 9.389 1.00 88.56 220 THR A O 1
ATOM 1693 N N . PRO A 1 221 ? 23.582 8.693 10.677 1.00 92.31 221 PRO A N 1
ATOM 1694 C CA . PRO A 1 221 ? 24.422 7.731 11.395 1.00 92.31 221 PRO A CA 1
ATOM 1695 C C . PRO A 1 221 ? 23.657 6.861 12.407 1.00 92.31 221 PRO A C 1
ATOM 1697 O O . PRO A 1 221 ? 24.249 5.950 12.980 1.00 92.31 221 PRO A O 1
ATOM 1700 N N . PHE A 1 222 ? 22.372 7.136 12.656 1.00 85.75 222 PHE A N 1
ATOM 1701 C CA . PHE A 1 222 ? 21.568 6.460 13.683 1.00 85.75 222 PHE A CA 1
ATOM 1702 C C . PHE A 1 222 ? 20.507 5.512 13.112 1.00 85.75 222 PHE A C 1
ATOM 1704 O O . PHE A 1 222 ? 19.845 4.807 13.872 1.00 85.75 222 PHE A O 1
ATOM 1711 N N . VAL A 1 223 ? 20.318 5.507 11.793 1.00 86.25 223 VAL A N 1
ATOM 1712 C CA . VAL A 1 223 ? 19.292 4.712 11.106 1.00 86.25 223 VAL A CA 1
ATOM 1713 C C . VAL A 1 223 ? 19.920 3.593 10.274 1.00 86.25 223 VAL A C 1
ATOM 1715 O O . VAL A 1 223 ? 21.142 3.456 10.205 1.00 86.25 223 VAL A O 1
ATOM 1718 N N . ALA A 1 224 ? 19.077 2.768 9.648 1.00 88.38 224 ALA A N 1
ATOM 1719 C CA . ALA A 1 224 ? 19.529 1.731 8.727 1.00 88.38 224 ALA A CA 1
ATOM 1720 C C . ALA A 1 224 ? 20.482 2.305 7.664 1.00 88.38 224 ALA A C 1
ATOM 1722 O O . ALA A 1 224 ? 20.301 3.421 7.173 1.00 88.38 224 ALA A O 1
ATOM 1723 N N . SER A 1 225 ? 21.489 1.520 7.294 1.00 93.12 225 SER A N 1
ATOM 1724 C CA . SER A 1 225 ? 22.469 1.871 6.269 1.00 93.12 225 SER A CA 1
ATOM 1725 C C . SER A 1 225 ? 22.807 0.644 5.424 1.00 93.12 225 SER A C 1
ATOM 1727 O O . SER A 1 225 ? 22.669 -0.486 5.883 1.00 93.12 225 SER A O 1
ATOM 1729 N N . ASN A 1 226 ? 23.255 0.885 4.188 1.00 92.12 226 ASN A N 1
ATOM 1730 C CA . ASN A 1 226 ? 23.629 -0.139 3.204 1.00 92.12 226 ASN A CA 1
ATOM 1731 C C . ASN A 1 226 ? 22.520 -1.168 2.862 1.00 92.12 226 ASN A C 1
ATOM 1733 O O . ASN A 1 226 ? 22.736 -2.366 3.042 1.00 92.12 226 ASN A O 1
ATOM 1737 N N . PRO A 1 227 ? 21.363 -0.732 2.324 1.00 94.62 227 PRO A N 1
ATOM 1738 C CA . PRO A 1 227 ? 20.980 0.647 2.012 1.00 94.62 227 PRO A CA 1
ATOM 1739 C C . PRO A 1 227 ? 20.255 1.335 3.182 1.00 94.62 227 PRO A C 1
ATOM 1741 O O . PRO A 1 227 ? 19.768 0.700 4.115 1.00 94.62 227 PRO A O 1
ATOM 1744 N N . ARG A 1 228 ? 20.162 2.671 3.133 1.00 95.25 228 ARG A N 1
ATOM 1745 C CA . ARG A 1 228 ? 19.260 3.415 4.027 1.00 95.25 228 ARG A CA 1
ATOM 1746 C C . ARG A 1 228 ? 17.821 3.152 3.594 1.00 95.25 228 ARG A C 1
ATOM 1748 O O . ARG A 1 228 ? 17.378 3.755 2.618 1.00 95.25 228 ARG A O 1
ATOM 1755 N N . ALA A 1 229 ? 17.169 2.218 4.282 1.00 95.06 229 ALA A N 1
ATOM 1756 C CA . ALA A 1 229 ? 15.836 1.733 3.950 1.00 95.06 229 ALA A CA 1
ATOM 1757 C C . ALA A 1 229 ? 14.778 2.847 4.006 1.00 95.06 229 ALA A C 1
ATOM 1759 O O . ALA A 1 229 ? 14.858 3.752 4.840 1.00 95.06 229 ALA A O 1
ATOM 1760 N N . ALA A 1 230 ? 13.786 2.742 3.129 1.00 95.19 230 ALA A N 1
ATOM 1761 C CA . ALA A 1 230 ? 12.634 3.626 3.028 1.00 95.19 230 ALA A CA 1
ATOM 1762 C C . ALA A 1 230 ? 11.363 2.790 2.818 1.00 95.19 230 ALA A C 1
ATOM 1764 O O . ALA A 1 230 ? 11.436 1.611 2.477 1.00 95.19 230 ALA A O 1
ATOM 1765 N N . TYR A 1 231 ? 10.190 3.387 3.015 1.00 95.69 231 TYR A N 1
ATOM 1766 C CA . TYR A 1 231 ? 8.911 2.688 2.895 1.00 95.69 231 TYR A CA 1
ATOM 1767 C C . TYR A 1 231 ? 8.106 3.239 1.720 1.00 95.69 231 TYR A C 1
ATOM 1769 O O . TYR A 1 231 ? 7.827 4.430 1.675 1.00 95.69 231 TYR A O 1
ATOM 1777 N N . VAL A 1 232 ? 7.725 2.378 0.773 1.00 96.88 232 VAL A N 1
ATOM 1778 C CA . VAL A 1 232 ? 7.174 2.787 -0.536 1.00 96.88 232 VAL A CA 1
ATOM 1779 C C . VAL A 1 232 ? 5.842 3.545 -0.453 1.00 96.88 232 VAL A C 1
ATOM 1781 O O . VAL A 1 232 ? 5.539 4.358 -1.317 1.00 96.88 232 VAL A O 1
ATOM 1784 N N . ASN A 1 233 ? 5.056 3.340 0.609 1.00 95.50 233 ASN A N 1
ATOM 1785 C CA . ASN A 1 233 ? 3.829 4.113 0.843 1.00 95.50 233 ASN A CA 1
ATOM 1786 C C . ASN A 1 233 ? 4.100 5.556 1.316 1.00 95.50 233 ASN A C 1
ATOM 1788 O O . ASN A 1 233 ? 3.177 6.369 1.339 1.00 95.50 233 ASN A O 1
ATOM 1792 N N . TYR A 1 234 ? 5.344 5.880 1.676 1.00 93.31 234 TYR A N 1
ATOM 1793 C CA . TYR A 1 234 ? 5.831 7.238 1.907 1.00 93.31 234 TYR A CA 1
ATOM 1794 C C . TYR A 1 234 ? 6.826 7.586 0.798 1.00 93.31 234 TYR A C 1
ATOM 1796 O O . TYR A 1 234 ? 8.044 7.480 0.952 1.00 93.31 234 TYR A O 1
ATOM 1804 N N . ILE A 1 235 ? 6.264 7.934 -0.360 1.00 93.25 235 ILE A N 1
ATOM 1805 C CA . ILE A 1 235 ? 7.012 8.292 -1.566 1.00 93.25 235 ILE A CA 1
ATOM 1806 C C . ILE A 1 235 ? 7.893 9.509 -1.268 1.00 93.25 235 ILE A C 1
ATOM 1808 O O . ILE A 1 235 ? 7.402 10.539 -0.812 1.00 93.25 235 ILE A O 1
ATOM 1812 N N . ASP A 1 236 ? 9.187 9.379 -1.552 1.00 94.81 236 ASP A N 1
ATOM 1813 C CA . ASP A 1 236 ? 10.202 10.401 -1.318 1.00 94.81 236 ASP A CA 1
ATOM 1814 C C . ASP A 1 236 ? 10.995 10.610 -2.609 1.00 94.81 236 ASP A C 1
ATOM 1816 O O . ASP A 1 236 ? 11.880 9.824 -2.961 1.00 94.81 236 ASP A O 1
ATOM 1820 N N . LEU A 1 237 ? 10.650 11.676 -3.332 1.00 95.06 237 LEU A N 1
ATOM 1821 C CA . LEU A 1 237 ? 11.272 12.012 -4.612 1.00 95.06 237 LEU A CA 1
ATOM 1822 C C . LEU A 1 237 ? 12.731 12.473 -4.457 1.00 95.06 237 LEU A C 1
ATOM 1824 O O . LEU A 1 237 ? 13.474 12.434 -5.439 1.00 95.06 237 LEU A O 1
ATOM 1828 N N . ASP A 1 238 ? 13.176 12.829 -3.243 1.00 94.94 238 ASP A N 1
ATOM 1829 C CA . ASP A 1 238 ? 14.580 13.167 -2.976 1.00 94.94 238 ASP A CA 1
ATOM 1830 C C . ASP A 1 238 ? 15.492 11.927 -3.067 1.00 94.94 238 ASP A C 1
ATOM 1832 O O . ASP A 1 238 ? 16.708 12.059 -3.228 1.00 94.94 238 ASP A O 1
ATOM 1836 N N . LEU A 1 239 ? 14.929 10.709 -3.028 1.00 95.62 239 LEU A N 1
ATOM 1837 C CA . LEU A 1 239 ? 15.680 9.466 -3.252 1.00 95.62 239 LEU A CA 1
ATOM 1838 C C . LEU A 1 239 ? 16.081 9.255 -4.721 1.00 95.62 239 LEU A C 1
ATOM 1840 O O . LEU A 1 239 ? 16.943 8.417 -4.995 1.00 95.62 239 LEU A O 1
ATOM 1844 N N . GLY A 1 240 ? 15.476 10.006 -5.645 1.00 95.81 240 GLY A N 1
ATOM 1845 C CA . GLY A 1 240 ? 15.726 9.939 -7.082 1.00 95.81 240 GLY A CA 1
ATOM 1846 C C . GLY A 1 240 ? 14.445 9.788 -7.899 1.00 95.81 240 GLY A C 1
ATOM 1847 O O . GLY A 1 240 ? 13.423 9.326 -7.400 1.00 95.81 240 GLY A O 1
ATOM 1848 N N . THR A 1 241 ? 14.505 10.170 -9.173 1.00 95.44 241 THR A N 1
ATOM 1849 C CA . THR A 1 241 ? 13.394 10.057 -10.128 1.00 95.44 241 THR A CA 1
ATOM 1850 C C . THR A 1 241 ? 13.886 9.591 -11.497 1.00 95.44 241 THR A C 1
ATOM 1852 O O . THR A 1 241 ? 15.069 9.726 -11.814 1.00 95.44 241 THR A O 1
ATOM 1855 N N . ILE A 1 242 ? 12.987 9.065 -12.326 1.00 92.44 242 ILE A N 1
ATOM 1856 C CA . ILE A 1 242 ? 13.235 8.671 -13.723 1.00 92.44 242 ILE A CA 1
ATOM 1857 C C . ILE A 1 242 ? 12.415 9.540 -14.666 1.00 92.44 242 ILE A C 1
ATOM 1859 O O . ILE A 1 242 ? 11.255 9.841 -14.376 1.00 92.44 242 ILE A O 1
ATOM 1863 N N . ASP A 1 243 ? 13.009 9.872 -15.813 1.00 89.62 243 ASP A N 1
ATOM 1864 C CA . ASP A 1 243 ? 12.276 10.350 -16.980 1.00 89.62 243 ASP A CA 1
ATOM 1865 C C . ASP A 1 243 ? 12.218 9.237 -18.036 1.00 89.62 243 ASP A C 1
ATOM 1867 O O . ASP A 1 243 ? 13.150 9.024 -18.804 1.00 89.62 243 ASP A O 1
ATOM 1871 N N . PHE A 1 244 ? 11.090 8.525 -18.098 1.00 85.44 244 PHE A N 1
ATOM 1872 C CA . PHE A 1 244 ? 10.903 7.429 -19.056 1.00 85.44 244 PHE A CA 1
ATOM 1873 C C . PHE A 1 244 ? 10.820 7.893 -20.521 1.00 85.44 244 PHE A C 1
ATOM 1875 O O . PHE A 1 244 ? 10.734 7.055 -21.421 1.00 85.44 244 PHE A O 1
ATOM 1882 N N . THR A 1 245 ? 10.815 9.204 -20.785 1.00 85.56 245 THR A N 1
ATOM 1883 C CA . THR A 1 245 ? 10.847 9.743 -22.15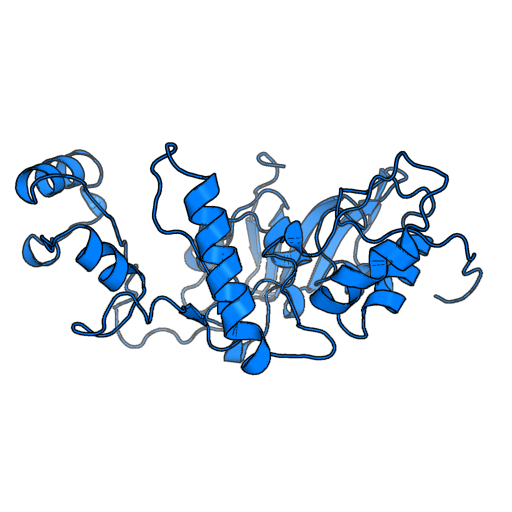1 1.00 85.56 245 THR A CA 1
ATOM 1884 C C . THR A 1 245 ? 12.265 9.863 -22.708 1.00 85.56 245 THR A C 1
ATOM 1886 O O . THR A 1 245 ? 12.430 9.875 -23.933 1.00 85.56 245 THR A O 1
ATOM 1889 N N . ASP A 1 246 ? 13.281 9.884 -21.839 1.00 85.50 246 ASP A N 1
ATOM 1890 C CA . ASP A 1 246 ? 14.685 9.885 -22.234 1.00 85.50 246 ASP A CA 1
ATOM 1891 C C . ASP A 1 246 ? 15.139 8.461 -22.588 1.00 85.50 246 ASP A C 1
ATOM 1893 O O . ASP A 1 246 ? 15.189 7.560 -21.752 1.00 85.50 246 ASP A O 1
ATOM 1897 N N . LYS A 1 247 ? 15.460 8.244 -23.866 1.00 77.56 247 LYS A N 1
ATOM 1898 C CA . LYS A 1 247 ? 15.865 6.929 -24.385 1.00 77.56 247 LYS A CA 1
ATOM 1899 C C . LYS A 1 247 ? 17.335 6.605 -24.145 1.00 77.56 247 LYS A C 1
ATOM 1901 O O . LYS A 1 247 ? 17.708 5.441 -24.286 1.00 77.56 247 LYS A O 1
ATOM 1906 N N . ASP A 1 248 ? 18.145 7.608 -23.823 1.00 76.44 248 ASP A N 1
ATOM 1907 C CA . ASP A 1 248 ? 19.567 7.433 -23.529 1.00 76.44 248 ASP A CA 1
ATOM 1908 C C . ASP A 1 248 ? 19.799 7.163 -22.027 1.00 76.44 248 ASP A C 1
ATOM 1910 O O . ASP A 1 248 ? 20.911 6.825 -21.613 1.00 76.44 248 ASP A O 1
ATOM 1914 N N . GLU A 1 249 ? 18.748 7.275 -21.205 1.00 78.69 249 GLU A N 1
ATOM 1915 C CA . GLU A 1 249 ? 18.794 7.052 -19.764 1.00 78.69 249 GLU A CA 1
ATOM 1916 C C . GLU A 1 249 ? 18.867 5.553 -19.411 1.00 78.69 249 GLU A C 1
ATOM 1918 O O . GLU A 1 249 ? 18.012 4.742 -19.774 1.00 78.69 249 GLU A O 1
ATOM 1923 N N . ASP A 1 250 ? 19.885 5.179 -18.628 1.00 85.06 250 ASP A N 1
ATOM 1924 C CA . ASP A 1 250 ? 19.991 3.851 -18.014 1.00 85.06 250 ASP A CA 1
ATOM 1925 C C . ASP A 1 250 ? 19.004 3.743 -16.839 1.00 85.06 250 ASP A C 1
ATOM 1927 O O . ASP A 1 250 ? 19.337 3.974 -15.669 1.00 85.06 250 ASP A O 1
ATOM 1931 N N . THR A 1 251 ? 17.750 3.448 -17.185 1.00 87.69 251 THR A N 1
ATOM 1932 C CA . THR A 1 251 ? 16.622 3.428 -16.247 1.00 87.69 251 THR A CA 1
ATOM 1933 C C . THR A 1 251 ? 16.766 2.383 -15.143 1.00 87.69 251 THR A C 1
ATOM 1935 O O . THR A 1 251 ? 16.336 2.671 -14.032 1.00 87.69 251 THR A O 1
ATOM 1938 N N . ASP A 1 252 ? 17.405 1.226 -15.372 1.00 85.94 252 ASP A N 1
ATOM 1939 C CA . ASP A 1 252 ? 17.635 0.232 -14.305 1.00 85.94 252 ASP A CA 1
ATOM 1940 C C . ASP A 1 252 ? 18.699 0.704 -13.312 1.00 85.94 252 ASP A C 1
ATOM 1942 O O . ASP A 1 252 ? 18.516 0.620 -12.094 1.00 85.94 252 ASP A O 1
ATOM 1946 N N . LYS A 1 253 ? 19.808 1.264 -13.808 1.00 90.19 253 LYS A N 1
ATOM 1947 C CA . LYS A 1 253 ? 20.857 1.782 -12.927 1.00 90.19 253 LYS A CA 1
ATOM 1948 C C . LYS A 1 253 ? 20.371 2.962 -12.099 1.00 90.19 253 LYS A C 1
ATOM 1950 O O . LYS A 1 253 ? 20.765 3.079 -10.937 1.00 90.19 253 LYS A O 1
ATOM 1955 N N . LYS A 1 254 ? 19.537 3.827 -12.687 1.00 93.12 254 LYS A N 1
ATOM 1956 C CA . LYS A 1 254 ? 18.828 4.867 -11.941 1.00 93.12 254 LYS A CA 1
ATOM 1957 C C . LYS A 1 254 ? 17.904 4.150 -10.953 1.00 93.12 254 LYS A C 1
ATOM 1959 O O . LYS A 1 254 ? 18.263 4.145 -9.777 1.00 93.12 254 LYS A O 1
ATOM 1964 N N . ALA A 1 255 ? 16.852 3.468 -11.445 1.00 95.06 255 ALA A N 1
ATOM 1965 C CA . ALA A 1 255 ? 16.102 2.358 -10.819 1.00 95.06 255 ALA A CA 1
ATOM 1966 C C . ALA A 1 255 ? 16.474 2.018 -9.384 1.00 95.06 255 ALA A C 1
ATOM 1968 O O . ALA A 1 255 ? 15.833 2.315 -8.370 1.00 95.06 255 ALA A O 1
ATOM 1969 N N . ARG A 1 256 ? 17.602 1.328 -9.376 1.00 95.69 256 ARG A N 1
ATOM 1970 C CA . ARG A 1 256 ? 18.203 0.638 -8.262 1.00 95.69 256 ARG A CA 1
ATOM 1971 C C . ARG A 1 256 ? 18.487 1.533 -7.060 1.00 95.69 256 ARG A C 1
ATOM 1973 O O . ARG A 1 256 ? 18.384 1.056 -5.934 1.00 95.69 256 ARG A O 1
ATOM 1980 N N . VAL A 1 257 ? 18.782 2.822 -7.256 1.00 95.50 257 VAL A N 1
ATOM 1981 C CA . VAL A 1 257 ? 19.180 3.741 -6.172 1.00 95.50 257 VAL A CA 1
ATOM 1982 C C . VAL A 1 257 ? 18.088 3.899 -5.106 1.00 95.50 257 VAL A C 1
ATOM 1984 O O . VAL A 1 257 ? 18.398 3.873 -3.913 1.00 95.50 257 VAL A O 1
ATOM 1987 N N . TRP A 1 258 ? 16.821 4.043 -5.503 1.00 97.12 258 TRP A N 1
ATOM 1988 C CA . TRP A 1 258 ? 15.666 4.065 -4.589 1.00 97.12 258 TRP A CA 1
ATOM 1989 C C . TRP A 1 258 ? 14.981 2.707 -4.526 1.00 97.12 258 TRP A C 1
ATOM 1991 O O . TRP A 1 258 ? 14.471 2.351 -3.467 1.00 97.12 258 TRP A O 1
ATOM 2001 N N . GLY A 1 259 ? 15.037 1.915 -5.600 1.00 97.56 259 GLY A N 1
ATOM 2002 C CA . GLY A 1 259 ? 14.514 0.554 -5.626 1.00 97.56 259 GLY A CA 1
ATOM 2003 C C . GLY A 1 259 ? 15.075 -0.313 -4.497 1.00 97.56 259 GLY A C 1
ATOM 2004 O O . GLY A 1 259 ? 14.313 -0.916 -3.744 1.00 97.56 259 GLY A O 1
ATOM 2005 N N . GLU A 1 260 ? 16.392 -0.303 -4.282 1.00 97.56 260 GLU A N 1
ATOM 2006 C CA . GLU A 1 260 ? 17.012 -1.042 -3.174 1.00 97.56 260 GLU A CA 1
ATOM 2007 C C . GLU A 1 260 ? 16.718 -0.412 -1.806 1.00 97.56 260 GLU A C 1
ATOM 2009 O O . GLU A 1 260 ? 16.711 -1.118 -0.803 1.00 97.56 260 GLU A O 1
ATOM 2014 N N . LYS A 1 261 ? 16.414 0.888 -1.722 1.00 97.75 261 LYS A N 1
ATOM 2015 C CA . LYS A 1 261 ? 15.981 1.508 -0.456 1.00 97.75 261 LYS A CA 1
ATOM 2016 C C . LYS A 1 261 ? 14.574 1.061 -0.070 1.00 97.75 261 LYS A C 1
ATOM 2018 O O . LYS A 1 261 ? 14.345 0.783 1.104 1.00 97.75 261 LYS A O 1
ATOM 2023 N N . TYR A 1 262 ? 13.658 0.990 -1.034 1.00 98.06 262 TYR A N 1
ATOM 2024 C CA . TYR A 1 262 ? 12.273 0.586 -0.797 1.00 98.06 262 TYR A CA 1
ATOM 2025 C C . TYR A 1 262 ? 12.112 -0.922 -0.628 1.00 98.06 262 TYR A C 1
ATOM 2027 O O . TYR A 1 262 ? 11.356 -1.369 0.232 1.00 98.06 262 TYR A O 1
ATOM 2035 N N . PHE A 1 263 ? 12.820 -1.710 -1.435 1.00 98.00 263 PHE A N 1
ATOM 2036 C CA . PHE A 1 263 ? 12.558 -3.143 -1.565 1.00 98.00 263 PHE A CA 1
ATOM 2037 C C . PHE A 1 263 ? 13.721 -4.023 -1.105 1.00 98.00 263 PHE A C 1
ATOM 2039 O O . PHE A 1 263 ? 13.569 -5.246 -1.037 1.00 98.00 263 PHE A O 1
ATOM 2046 N N . LEU A 1 264 ? 14.862 -3.428 -0.742 1.00 97.38 264 LEU A N 1
ATOM 2047 C CA . LEU A 1 264 ? 16.071 -4.146 -0.336 1.00 97.38 264 LEU A CA 1
ATOM 2048 C C . LEU A 1 264 ? 16.441 -5.200 -1.397 1.00 97.38 264 LEU A C 1
ATOM 2050 O O . LEU A 1 264 ? 16.353 -4.944 -2.597 1.00 97.38 264 LEU A O 1
ATOM 2054 N N . GLY A 1 265 ? 16.799 -6.412 -0.967 1.00 96.94 265 GLY A N 1
ATOM 2055 C CA . GLY A 1 265 ? 17.129 -7.526 -1.859 1.00 96.94 265 GLY A CA 1
ATOM 2056 C C . GLY A 1 265 ? 15.972 -8.047 -2.724 1.00 96.94 265 GLY A C 1
ATOM 2057 O O . GLY A 1 265 ? 16.189 -8.961 -3.512 1.00 96.94 265 GLY A O 1
ATOM 2058 N N . ASN A 1 266 ? 14.754 -7.503 -2.605 1.00 98.31 266 ASN A N 1
ATOM 2059 C CA . ASN A 1 266 ? 13.621 -7.900 -3.448 1.00 98.31 266 ASN A CA 1
ATOM 2060 C C . ASN A 1 266 ? 13.543 -7.122 -4.771 1.00 98.31 266 ASN A C 1
ATOM 2062 O O . ASN A 1 266 ? 12.749 -7.503 -5.632 1.00 98.31 266 ASN A O 1
ATOM 2066 N N . TYR A 1 267 ? 14.336 -6.056 -4.945 1.00 97.75 267 TYR A N 1
ATOM 2067 C CA . TYR A 1 267 ? 14.265 -5.189 -6.127 1.00 97.75 267 TYR A CA 1
ATOM 2068 C C . TYR A 1 267 ? 14.421 -5.970 -7.442 1.00 97.75 267 TYR A C 1
ATOM 2070 O O . TYR A 1 267 ? 13.562 -5.871 -8.314 1.00 97.75 267 TYR A O 1
ATOM 2078 N N . ASP A 1 268 ? 15.437 -6.829 -7.555 1.00 96.62 268 ASP A N 1
ATOM 2079 C CA . ASP A 1 268 ? 15.690 -7.589 -8.789 1.00 96.62 268 ASP A CA 1
ATOM 2080 C C . ASP A 1 268 ? 14.531 -8.530 -9.151 1.00 96.62 268 ASP A C 1
ATOM 2082 O O . ASP A 1 268 ? 14.174 -8.681 -10.321 1.00 96.62 268 ASP A O 1
ATOM 2086 N N . ARG A 1 269 ? 13.892 -9.133 -8.141 1.00 97.50 269 ARG A N 1
ATOM 2087 C CA . ARG A 1 269 ? 12.714 -9.984 -8.349 1.00 97.50 269 ARG A CA 1
ATOM 2088 C C . ARG A 1 269 ? 11.521 -9.164 -8.839 1.00 97.50 269 ARG A C 1
ATOM 2090 O O . ARG A 1 269 ? 10.810 -9.621 -9.728 1.00 97.50 269 ARG A O 1
ATOM 2097 N N . LEU A 1 270 ? 11.326 -7.949 -8.321 1.00 98.12 270 LEU A N 1
ATOM 2098 C CA . LEU A 1 270 ? 10.275 -7.049 -8.805 1.00 98.12 270 LEU A CA 1
ATOM 2099 C C . LEU A 1 270 ? 10.519 -6.615 -10.255 1.00 98.12 270 LEU A C 1
ATOM 2101 O O . LEU A 1 270 ? 9.576 -6.630 -11.042 1.00 98.12 270 LEU A O 1
ATOM 2105 N N . VAL A 1 271 ? 11.764 -6.299 -10.632 1.00 96.81 271 VAL A N 1
ATOM 2106 C CA . VAL A 1 271 ? 12.131 -5.983 -12.026 1.00 96.81 271 VAL A CA 1
ATOM 2107 C C . VAL A 1 271 ? 11.848 -7.174 -12.948 1.00 96.81 271 VAL A C 1
ATOM 2109 O O . VAL A 1 271 ? 11.289 -6.994 -14.033 1.00 96.81 271 VAL A O 1
ATOM 2112 N N . LYS A 1 272 ? 12.150 -8.407 -12.513 1.00 96.12 272 LYS A N 1
ATOM 2113 C CA . LYS A 1 272 ? 11.805 -9.623 -13.271 1.00 96.12 272 LYS A CA 1
ATOM 2114 C C . LYS A 1 272 ? 10.295 -9.719 -13.504 1.00 96.12 272 LYS A C 1
ATOM 2116 O O . LYS A 1 272 ?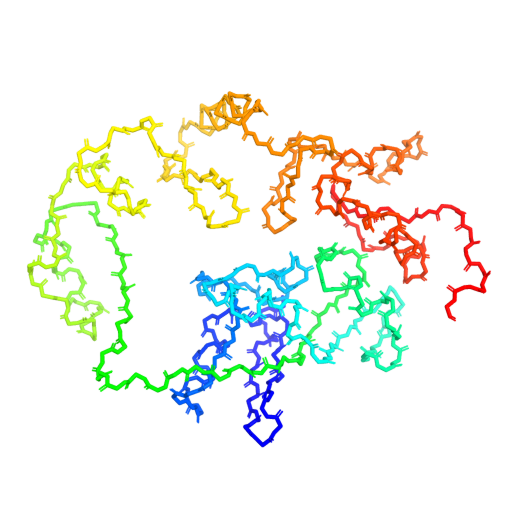 9.869 -9.859 -14.647 1.00 96.12 272 LYS A O 1
ATOM 2121 N N . VAL A 1 273 ? 9.485 -9.588 -12.450 1.00 97.00 273 VAL A N 1
ATOM 2122 C CA . VAL A 1 273 ? 8.015 -9.650 -12.565 1.00 97.00 273 VAL A CA 1
ATOM 2123 C C . VAL A 1 273 ? 7.481 -8.534 -13.459 1.00 97.00 273 VAL A C 1
ATOM 2125 O O . VAL A 1 273 ? 6.671 -8.801 -14.344 1.00 97.00 273 VAL A O 1
ATOM 2128 N N . LYS A 1 274 ? 7.979 -7.305 -13.287 1.00 96.88 274 LYS A N 1
ATOM 2129 C CA . LYS A 1 274 ? 7.628 -6.146 -14.114 1.00 96.88 274 LYS A CA 1
ATOM 2130 C C . LYS A 1 274 ? 7.880 -6.411 -15.599 1.00 96.88 274 LYS A C 1
ATOM 2132 O O . LYS A 1 274 ? 7.015 -6.146 -16.427 1.00 96.88 274 LYS A O 1
ATOM 2137 N N . THR A 1 275 ? 9.031 -6.997 -15.918 1.00 94.75 275 THR A N 1
ATOM 2138 C CA . THR A 1 275 ? 9.418 -7.345 -17.294 1.00 94.75 275 THR A CA 1
ATOM 2139 C C . THR A 1 275 ? 8.477 -8.375 -17.923 1.00 94.75 275 THR A C 1
ATOM 2141 O O . THR A 1 275 ? 8.244 -8.331 -19.128 1.00 94.75 275 THR A O 1
ATOM 2144 N N . ILE A 1 276 ? 7.926 -9.286 -17.115 1.00 92.62 276 ILE A N 1
ATOM 2145 C CA . ILE A 1 276 ? 7.018 -10.346 -17.569 1.00 92.62 276 ILE A CA 1
ATOM 2146 C C . ILE A 1 276 ? 5.605 -9.808 -17.811 1.00 92.62 276 ILE A C 1
ATOM 2148 O O . ILE A 1 276 ? 5.033 -10.066 -18.867 1.00 92.62 276 ILE A O 1
ATOM 2152 N N . ILE A 1 277 ? 5.035 -9.085 -16.842 1.00 95.12 277 ILE A N 1
ATOM 2153 C CA . ILE A 1 277 ? 3.629 -8.652 -16.909 1.00 95.12 277 ILE A CA 1
ATOM 2154 C C . ILE A 1 277 ? 3.424 -7.368 -17.717 1.00 95.12 277 ILE A C 1
ATOM 2156 O O . ILE A 1 277 ? 2.320 -7.107 -18.181 1.00 95.12 277 ILE A O 1
ATOM 2160 N N . ASP A 1 278 ? 4.467 -6.552 -17.879 1.00 95.31 278 ASP A N 1
ATOM 2161 C CA . ASP A 1 278 ? 4.374 -5.259 -18.552 1.00 95.31 278 ASP A CA 1
ATOM 2162 C C . ASP A 1 278 ? 5.684 -4.910 -19.279 1.00 95.31 278 ASP A C 1
ATOM 2164 O O . ASP A 1 278 ? 6.398 -3.960 -18.946 1.00 95.31 278 ASP A O 1
ATOM 2168 N N . GLN A 1 279 ? 6.025 -5.698 -20.301 1.00 91.88 279 GLN A N 1
ATOM 2169 C CA . GLN A 1 279 ? 7.264 -5.529 -21.072 1.00 91.88 279 GLN A CA 1
ATOM 2170 C C . GLN A 1 279 ? 7.371 -4.151 -21.749 1.00 91.88 279 GLN A C 1
ATOM 2172 O O . GLN A 1 279 ? 8.469 -3.619 -21.903 1.00 91.88 279 GLN A O 1
ATOM 2177 N N . GLN A 1 280 ? 6.239 -3.564 -22.146 1.00 91.69 280 GLN A N 1
ATOM 2178 C CA . GLN A 1 280 ? 6.189 -2.240 -22.778 1.00 91.69 280 GLN A CA 1
ATOM 2179 C C . GLN A 1 280 ? 6.226 -1.093 -21.760 1.00 91.69 280 GLN A C 1
ATOM 2181 O O . GLN A 1 280 ? 6.243 0.071 -22.159 1.00 91.69 280 GLN A O 1
ATOM 2186 N N . ASN A 1 281 ? 6.264 -1.420 -20.465 1.00 93.62 281 ASN A N 1
ATOM 2187 C CA . ASN A 1 281 ? 6.274 -0.474 -19.360 1.00 93.62 281 ASN A CA 1
ATOM 2188 C C . ASN A 1 281 ? 5.095 0.517 -19.430 1.00 93.62 281 ASN A C 1
ATOM 2190 O O . ASN A 1 281 ? 5.266 1.714 -19.204 1.00 93.62 281 ASN A O 1
ATOM 2194 N N . VAL A 1 282 ? 3.900 0.027 -19.773 1.00 96.38 282 VAL A N 1
ATOM 2195 C CA . VAL A 1 282 ? 2.652 0.802 -19.862 1.00 96.38 282 VAL A CA 1
ATOM 2196 C C . VAL A 1 282 ? 2.328 1.466 -18.524 1.00 96.38 282 VAL A C 1
ATOM 2198 O O . VAL A 1 282 ? 1.980 2.647 -18.485 1.00 96.38 282 VAL A O 1
ATOM 2201 N N . PHE A 1 283 ? 2.467 0.729 -17.422 1.00 96.81 283 PHE A N 1
ATOM 2202 C CA . PHE A 1 283 ? 2.248 1.240 -16.073 1.00 96.81 283 PHE A CA 1
ATOM 2203 C C . PHE A 1 283 ? 3.559 1.769 -15.503 1.00 96.81 283 PHE A C 1
ATOM 2205 O O . PHE A 1 283 ? 4.368 1.019 -14.963 1.00 96.81 283 PHE A O 1
ATOM 2212 N N . ASN A 1 284 ? 3.784 3.070 -15.636 1.00 95.25 284 ASN A N 1
ATOM 2213 C CA . ASN A 1 284 ? 4.978 3.724 -15.121 1.00 95.25 284 ASN A CA 1
ATOM 2214 C C . ASN A 1 284 ? 4.641 5.060 -14.446 1.00 95.25 284 ASN A C 1
ATOM 2216 O O . ASN A 1 284 ? 3.578 5.647 -14.650 1.00 95.25 284 ASN A O 1
ATOM 2220 N N . HIS A 1 285 ? 5.563 5.523 -13.609 1.00 95.12 285 HIS A N 1
ATOM 2221 C CA . HIS A 1 285 ? 5.553 6.833 -12.960 1.00 95.12 285 HIS A CA 1
ATOM 2222 C C . HIS A 1 285 ? 6.990 7.191 -12.563 1.00 95.12 285 HIS A C 1
ATOM 2224 O O . HIS A 1 285 ? 7.856 6.331 -12.580 1.00 95.12 285 HIS A O 1
ATOM 2230 N N . ILE A 1 286 ? 7.263 8.422 -12.131 1.00 95.38 286 ILE A N 1
ATOM 2231 C CA . ILE A 1 286 ? 8.629 8.943 -11.893 1.00 95.38 286 ILE A CA 1
ATOM 2232 C C . ILE A 1 286 ? 9.515 8.173 -10.887 1.00 95.38 286 ILE A C 1
ATOM 2234 O O . ILE A 1 286 ? 10.694 8.483 -10.772 1.00 95.38 286 ILE A O 1
ATOM 2238 N N . GLN A 1 287 ? 8.982 7.188 -10.161 1.00 96.50 287 GLN A N 1
ATOM 2239 C CA . GLN A 1 287 ? 9.734 6.273 -9.286 1.00 96.50 287 GLN A CA 1
ATOM 2240 C C . GLN A 1 287 ? 9.340 4.800 -9.500 1.00 96.50 287 GLN A C 1
ATOM 2242 O O . GLN A 1 287 ? 9.602 3.954 -8.646 1.00 96.50 287 GLN A O 1
ATOM 2247 N N . GLY A 1 288 ? 8.684 4.500 -10.620 1.00 94.94 288 GLY A N 1
ATOM 2248 C CA . GLY A 1 288 ? 8.213 3.165 -10.955 1.00 94.94 288 GLY A CA 1
ATOM 2249 C C . GLY A 1 288 ? 9.361 2.203 -11.244 1.00 94.94 288 GLY A C 1
ATOM 2250 O O . GLY A 1 288 ? 10.468 2.603 -11.606 1.00 94.94 288 GLY A O 1
ATOM 2251 N N . ILE A 1 289 ? 9.074 0.919 -11.082 1.00 96.12 289 ILE A N 1
ATOM 2252 C CA . ILE A 1 289 ? 9.985 -0.182 -11.367 1.00 96.12 289 ILE A CA 1
ATOM 2253 C C . ILE A 1 289 ? 10.084 -0.315 -12.891 1.00 96.12 289 ILE A C 1
ATOM 2255 O O . ILE A 1 289 ? 9.050 -0.476 -13.543 1.00 96.12 289 ILE A O 1
ATOM 2259 N N . PRO A 1 290 ? 11.286 -0.225 -13.481 1.00 94.62 290 PRO A N 1
ATOM 2260 C CA . PRO A 1 290 ? 11.454 -0.316 -14.921 1.00 94.62 290 PRO A CA 1
ATOM 2261 C C . PRO A 1 290 ? 11.316 -1.765 -15.396 1.00 94.62 290 PRO A C 1
ATOM 2263 O O . PRO A 1 290 ? 11.631 -2.715 -14.675 1.00 94.62 290 PRO A O 1
ATOM 2266 N N . SER A 1 291 ? 10.891 -1.931 -16.645 1.00 91.75 291 SER A N 1
ATOM 2267 C CA . SER A 1 291 ? 11.000 -3.211 -17.347 1.00 91.75 291 SER A CA 1
ATOM 2268 C C . SER A 1 291 ? 12.420 -3.377 -17.887 1.00 91.75 291 SER A C 1
ATOM 2270 O O . SER A 1 291 ? 12.995 -2.443 -18.445 1.00 91.75 291 SER A O 1
ATOM 2272 N N . SER A 1 292 ? 12.990 -4.569 -17.737 1.00 84.12 292 SER A N 1
ATOM 2273 C CA . SER A 1 292 ? 14.309 -4.897 -18.275 1.00 84.12 292 SER A CA 1
ATOM 2274 C C . SER A 1 292 ? 14.226 -5.233 -19.764 1.00 84.12 292 SER A C 1
ATOM 2276 O O . SER A 1 292 ? 13.250 -5.811 -20.242 1.00 84.12 292 SER A O 1
ATOM 2278 N N . SER A 1 293 ? 15.287 -4.919 -20.509 1.00 71.75 293 SER A N 1
ATOM 2279 C CA . SER A 1 293 ? 15.450 -5.356 -21.902 1.00 71.75 293 SER A CA 1
ATOM 2280 C C . SER A 1 293 ? 15.833 -6.838 -22.022 1.00 71.75 293 SER A C 1
ATOM 2282 O O . SER A 1 293 ? 15.768 -7.408 -23.114 1.00 71.75 293 SER A O 1
ATOM 2284 N N . VAL A 1 294 ? 16.214 -7.479 -20.911 1.00 68.19 294 VAL A N 1
ATOM 2285 C CA . VAL A 1 294 ? 16.519 -8.912 -20.851 1.00 68.19 294 VAL A CA 1
ATOM 2286 C C . VAL A 1 294 ? 15.218 -9.710 -20.929 1.00 68.19 294 VAL A C 1
ATOM 2288 O O . VAL A 1 294 ? 14.348 -9.590 -20.071 1.00 68.19 294 VAL A O 1
ATOM 2291 N N . GLN A 1 295 ? 15.086 -10.546 -21.959 1.00 58.38 295 GLN A N 1
ATOM 2292 C CA . GLN A 1 295 ? 13.925 -11.419 -22.115 1.00 58.38 295 GLN A CA 1
ATOM 2293 C C . GLN A 1 295 ? 14.059 -12.654 -21.219 1.00 58.38 295 GLN A C 1
ATOM 2295 O O . GLN A 1 295 ? 14.926 -13.498 -21.443 1.00 58.38 295 GLN A O 1
ATOM 2300 N N . TYR A 1 296 ? 13.175 -12.777 -20.231 1.00 61.50 296 TYR A N 1
ATOM 2301 C CA . TYR A 1 296 ? 13.010 -13.987 -19.426 1.00 61.50 296 TYR A CA 1
ATOM 2302 C C . TYR A 1 296 ? 12.010 -14.917 -20.125 1.00 61.50 296 TYR A C 1
ATOM 2304 O O . TYR A 1 296 ? 10.855 -15.018 -19.720 1.00 61.50 296 TYR A O 1
ATOM 2312 N N . HIS A 1 297 ? 12.428 -15.543 -21.228 1.00 48.06 297 HIS A N 1
ATOM 2313 C CA . HIS A 1 297 ? 11.662 -16.643 -21.819 1.00 48.06 297 HIS A CA 1
ATOM 2314 C C . HIS A 1 297 ? 11.874 -17.879 -20.934 1.00 48.06 297 HIS A C 1
ATOM 2316 O O . HIS A 1 297 ? 13.014 -18.290 -20.744 1.00 48.06 297 HIS A O 1
ATOM 2322 N N . ASP A 1 298 ? 10.796 -18.440 -20.387 1.00 45.16 298 ASP A N 1
ATOM 2323 C CA . ASP A 1 298 ? 10.743 -19.762 -19.730 1.00 45.16 298 ASP A CA 1
ATOM 2324 C C . ASP A 1 298 ? 11.130 -19.893 -18.240 1.00 45.16 298 ASP A C 1
ATOM 2326 O O . ASP A 1 298 ? 11.545 -20.968 -17.807 1.00 45.16 298 ASP A O 1
ATOM 2330 N N . GLU A 1 299 ? 10.921 -18.876 -17.399 1.00 46.72 299 GLU A N 1
ATOM 2331 C CA . GLU A 1 299 ? 11.057 -19.053 -15.940 1.00 46.72 299 GLU A CA 1
ATOM 2332 C C . GLU A 1 299 ? 9.872 -18.501 -15.141 1.00 46.72 299 GLU A C 1
ATOM 2334 O O . GLU A 1 299 ? 10.086 -17.575 -14.354 1.00 46.72 299 GLU A O 1
ATOM 2339 N N . LEU A 1 300 ? 8.670 -19.069 -15.334 1.00 48.47 300 LEU A N 1
ATOM 2340 C CA . LEU A 1 300 ? 7.551 -19.100 -14.372 1.00 48.47 300 LEU A CA 1
ATOM 2341 C C . LEU A 1 300 ? 6.666 -20.335 -14.573 1.00 48.47 300 LEU A C 1
ATOM 2343 O O . LEU A 1 300 ? 6.226 -20.554 -15.723 1.00 48.47 300 LEU A O 1
#

Organism: Chenopodium quinoa (NCBI:txid63459)

Sequence (300 aa):
MMNLNRVIVDLESESAWVEGGATLGELYSAIAAHSSYYGFPAGLGPTVGVSGHFSGGGIGVLGRKYGLSADNMLDVGLIDAEGRVMGRAEMGEEIFWALRGGGGGNFGVVYGWKVQLVHVPKGTSKQVYVTFKGLYLGSRLEAMSNVNQRYLELEISEEEYLEMSWIESVLYFSGLPKGKGALEMVAIEPMGLLLLDPYGEEDDENRILSWIRKVYDYMTPFVASNPRAAYVNYIDLDLGTIDFTDKDEDTDKKARVWGEKYFLGNYDRLVKVKTIIDQQNVFNHIQGIPSSSVQYHDEL

pLDDT: mean 81.75, std 18.67, range [33.72, 98.81]

Secondary structure (DSSP, 8-state):
-TT---EEEETTTTEEEEETT-BHHHHHHHHHHH-SSEE----S-TTSBHHHHHHT----TTHHHH--GGGGEEEEEEE-TT--EE-HHHHHHHHHHHTTTS-TTSS-EEEEEEEE-EE----SSS----------SS-HHHHHHHHHHH-GGG---GGG-----HHHHHHHHHTPPTT--GGG--EEETTEEE-------GGGHHHHHHHHHHHHHHHGGGS--SS----TTS--GGG----TT-SSS-HHHHHHHHHHHHHGGGHHHHHHHHHHH-TT--S--TTPPPPPSS--TT--